Protein AF-A0A2I0TJP8-F1 (afdb_monomer_lite)

Structure (mmCIF, N/CA/C/O backbone):
data_AF-A0A2I0TJP8-F1
#
_entry.id   AF-A0A2I0TJP8-F1
#
loop_
_atom_site.group_PDB
_atom_site.id
_atom_site.type_symbol
_atom_site.label_atom_id
_atom_site.label_alt_id
_atom_site.label_comp_id
_atom_site.label_asym_id
_atom_site.label_entity_id
_atom_site.label_seq_id
_atom_site.pdbx_PDB_ins_code
_atom_site.Cartn_x
_atom_site.Cartn_y
_atom_site.Cartn_z
_atom_site.occupancy
_atom_site.B_iso_or_equiv
_atom_site.auth_seq_id
_atom_site.auth_comp_id
_atom_site.auth_asym_id
_atom_site.auth_atom_id
_atom_site.pdbx_PDB_model_num
ATOM 1 N N . MET A 1 1 ? -28.469 9.376 -24.918 1.00 40.75 1 MET A N 1
ATOM 2 C CA . MET A 1 1 ? -27.313 9.496 -25.825 1.00 40.75 1 MET A CA 1
ATOM 3 C C . MET A 1 1 ? -26.856 8.077 -26.070 1.00 40.75 1 MET A C 1
ATOM 5 O O . MET A 1 1 ? -26.476 7.427 -25.109 1.00 40.75 1 MET A O 1
ATOM 9 N N . GLU A 1 2 ? -27.056 7.553 -27.275 1.00 49.50 2 GLU A N 1
ATOM 10 C CA . GLU A 1 2 ? -26.580 6.213 -27.625 1.00 49.50 2 GLU A CA 1
ATOM 11 C C . GLU A 1 2 ? -25.056 6.277 -27.763 1.00 49.50 2 GLU A C 1
ATOM 13 O O . GLU A 1 2 ? -24.533 7.035 -28.580 1.00 49.50 2 GLU A O 1
ATOM 18 N N . GLU A 1 3 ? -24.342 5.549 -26.905 1.00 42.38 3 GLU A N 1
ATOM 19 C CA . GLU A 1 3 ? -22.885 5.457 -26.955 1.00 42.38 3 GLU A CA 1
ATOM 20 C C . GLU A 1 3 ? -22.489 4.549 -28.122 1.00 42.38 3 GLU A C 1
ATOM 22 O O . GLU A 1 3 ? -22.559 3.322 -28.045 1.00 42.38 3 GLU A O 1
ATOM 27 N N . ILE A 1 4 ? -22.103 5.158 -29.242 1.00 55.12 4 ILE A N 1
ATOM 28 C CA . ILE A 1 4 ? -21.540 4.427 -30.377 1.00 55.12 4 ILE A CA 1
ATOM 29 C C . ILE A 1 4 ? -20.148 3.944 -29.960 1.00 55.12 4 ILE A C 1
ATOM 31 O O . ILE A 1 4 ? -19.248 4.747 -29.716 1.00 55.12 4 ILE A O 1
ATOM 35 N N . SER A 1 5 ? -19.981 2.623 -29.862 1.00 50.19 5 SER A N 1
ATOM 36 C CA . SER A 1 5 ? -18.699 1.992 -29.539 1.00 50.19 5 SER A CA 1
ATOM 37 C C . SER A 1 5 ? -17.614 2.459 -30.511 1.00 50.19 5 SER A C 1
ATOM 39 O O . SER A 1 5 ? -17.790 2.398 -31.730 1.00 50.19 5 SER A O 1
ATOM 41 N N . ILE A 1 6 ? -16.471 2.881 -29.962 1.00 57.88 6 ILE A N 1
ATOM 42 C CA . ILE A 1 6 ? -15.295 3.360 -30.707 1.00 57.88 6 ILE A CA 1
ATOM 43 C C . ILE A 1 6 ? -14.873 2.353 -31.787 1.00 57.88 6 ILE A C 1
ATOM 45 O O . ILE A 1 6 ? -14.436 2.757 -32.857 1.00 57.88 6 ILE A O 1
ATOM 49 N N . MET A 1 7 ? -15.079 1.055 -31.545 1.00 56.66 7 MET A N 1
ATOM 50 C CA . MET A 1 7 ? -14.771 -0.017 -32.494 1.00 56.66 7 MET A CA 1
ATOM 51 C C . MET A 1 7 ? -15.703 -0.014 -33.716 1.00 56.66 7 MET A C 1
ATOM 53 O O . MET A 1 7 ? -15.242 -0.195 -34.834 1.00 56.66 7 MET A O 1
ATOM 57 N N . VAL A 1 8 ? -16.992 0.289 -33.527 1.00 61.59 8 VAL A N 1
ATOM 58 C CA . VAL A 1 8 ? -17.984 0.373 -34.617 1.00 61.59 8 VAL A CA 1
ATOM 59 C C . VAL A 1 8 ? -17.768 1.636 -35.456 1.00 61.59 8 VAL A C 1
ATOM 61 O O . VAL A 1 8 ? -17.920 1.606 -36.676 1.00 61.59 8 VAL A O 1
ATOM 64 N N . ALA A 1 9 ? -17.357 2.737 -34.819 1.00 59.91 9 ALA A N 1
ATOM 65 C CA . ALA A 1 9 ? -16.948 3.951 -35.523 1.00 59.91 9 ALA A CA 1
ATOM 66 C C . ALA A 1 9 ? -15.644 3.742 -36.316 1.00 59.91 9 ALA A C 1
ATOM 68 O O . ALA A 1 9 ? -15.538 4.224 -37.443 1.00 59.91 9 ALA A O 1
ATOM 69 N N . TYR A 1 10 ? -14.683 2.989 -35.765 1.00 57.94 10 TYR A N 1
ATOM 70 C CA . TYR A 1 10 ? -13.451 2.616 -36.465 1.00 57.94 10 TYR A CA 1
ATOM 71 C C . TYR A 1 10 ? -13.729 1.707 -37.666 1.00 57.94 10 TYR A C 1
ATOM 73 O O . TYR A 1 10 ? -13.252 1.998 -38.759 1.00 57.94 10 TYR A O 1
ATOM 81 N N . ASP A 1 11 ? -14.548 0.666 -37.503 1.00 58.91 11 ASP A N 1
ATOM 82 C CA . ASP A 1 11 ? -14.869 -0.273 -38.583 1.00 58.91 11 ASP A CA 1
ATOM 83 C C . ASP A 1 11 ? -15.620 0.408 -39.734 1.00 58.91 11 ASP A C 1
ATOM 85 O O . ASP A 1 11 ? -15.299 0.173 -40.899 1.00 58.91 11 ASP A O 1
ATOM 89 N N . ALA A 1 12 ? -16.558 1.315 -39.437 1.00 61.19 12 ALA A N 1
ATOM 90 C CA . ALA A 1 12 ? -17.251 2.100 -40.460 1.00 61.19 12 ALA A CA 1
ATOM 91 C C . ALA A 1 12 ? -16.303 3.059 -41.206 1.00 61.19 12 ALA A C 1
ATOM 93 O O . ALA A 1 12 ? -16.412 3.223 -42.422 1.00 61.19 12 ALA A O 1
ATOM 94 N N . HIS A 1 13 ? -15.348 3.668 -40.497 1.00 59.97 13 HIS A N 1
ATOM 95 C CA . HIS A 1 13 ? -14.371 4.581 -41.092 1.00 59.97 13 HIS A CA 1
ATOM 96 C C . HIS A 1 13 ? -13.328 3.841 -41.946 1.00 59.97 13 HIS A C 1
ATOM 98 O O . HIS A 1 13 ? -12.924 4.343 -42.995 1.00 59.97 13 HIS A O 1
ATOM 104 N N . VAL A 1 14 ? -12.926 2.636 -41.532 1.00 59.91 14 VAL A N 1
ATOM 105 C CA . VAL A 1 14 ? -12.031 1.755 -42.296 1.00 59.91 14 VAL A CA 1
ATOM 106 C C . VAL A 1 14 ? -12.736 1.229 -43.547 1.00 59.91 14 VAL A C 1
ATOM 108 O O . VAL A 1 14 ? -12.144 1.241 -44.624 1.00 59.91 14 VAL A O 1
ATOM 111 N N . PHE A 1 15 ? -14.015 0.844 -43.453 1.00 57.88 15 PHE A N 1
ATOM 112 C CA . PHE A 1 15 ? -14.785 0.407 -44.620 1.00 57.88 15 PHE A CA 1
ATOM 113 C C . PHE A 1 15 ? -14.959 1.532 -45.650 1.00 57.88 15 PHE A C 1
ATOM 115 O O . PHE A 1 15 ? -14.711 1.303 -46.830 1.00 57.88 15 PHE A O 1
ATOM 122 N N . SER A 1 16 ? -15.307 2.755 -45.231 1.00 59.47 16 SER A N 1
ATOM 123 C CA . SER A 1 16 ? -15.437 3.891 -46.160 1.00 59.47 16 SER A CA 1
ATOM 124 C C . SER A 1 16 ? -14.110 4.275 -46.825 1.00 59.47 16 SER A C 1
ATOM 126 O O . SER A 1 16 ? -14.090 4.521 -48.027 1.00 59.47 16 SER A O 1
ATOM 128 N N . GLN A 1 17 ? -12.989 4.250 -46.092 1.00 57.03 17 GLN A N 1
ATOM 129 C CA . GLN A 1 17 ? -11.669 4.545 -46.671 1.00 57.03 17 GLN A CA 1
ATOM 130 C C . GLN A 1 17 ? -11.251 3.537 -47.750 1.00 57.03 17 GLN A C 1
ATOM 132 O O . GLN A 1 17 ? -10.639 3.928 -48.740 1.00 57.03 17 GLN A O 1
ATOM 137 N N . LEU A 1 18 ? -11.603 2.257 -47.599 1.00 55.72 18 LEU A N 1
ATOM 138 C CA . LEU A 1 18 ? -11.276 1.231 -48.594 1.00 55.72 18 LEU A CA 1
ATOM 139 C C . LEU A 1 18 ? -12.080 1.394 -49.897 1.00 55.72 18 LEU A C 1
ATOM 141 O O . LEU A 1 18 ? -11.531 1.182 -50.976 1.00 55.72 18 LEU A O 1
ATOM 145 N N . TYR A 1 19 ? -13.348 1.818 -49.821 1.00 58.88 19 TYR A N 1
ATOM 146 C CA . TYR A 1 19 ? -14.159 2.102 -51.015 1.00 58.88 19 TYR A CA 1
ATOM 147 C C . TYR A 1 19 ? -13.707 3.374 -51.748 1.00 58.88 19 TYR A C 1
ATOM 149 O O . TYR A 1 19 ? -13.745 3.412 -52.981 1.00 58.88 19 TYR A O 1
ATOM 157 N N . ASP A 1 20 ? -13.246 4.390 -51.014 1.00 60.09 20 ASP A N 1
ATOM 158 C CA . ASP A 1 20 ? -12.751 5.637 -51.602 1.00 60.09 20 ASP A CA 1
ATOM 159 C C . ASP A 1 20 ? -11.384 5.459 -52.282 1.00 60.09 20 ASP A C 1
ATOM 161 O O . ASP A 1 20 ? -11.174 6.002 -53.368 1.00 60.09 20 ASP A O 1
ATOM 165 N N . GLU A 1 21 ? -10.479 4.654 -51.712 1.00 59.59 21 GLU A N 1
ATOM 166 C CA . GLU A 1 21 ? -9.173 4.346 -52.316 1.00 59.59 21 GLU A CA 1
ATOM 167 C C . GLU A 1 21 ? -9.318 3.609 -53.659 1.00 59.59 21 GLU A C 1
ATOM 169 O O . GLU A 1 21 ? -8.697 4.003 -54.649 1.00 59.59 21 GLU A O 1
ATOM 174 N N . ASP A 1 22 ? -10.194 2.601 -53.749 1.00 61.44 22 ASP A N 1
ATOM 175 C CA . ASP A 1 22 ? -10.427 1.852 -54.994 1.00 61.44 22 ASP A CA 1
ATOM 176 C C . ASP A 1 22 ? -11.170 2.682 -56.060 1.00 61.44 22 ASP A C 1
ATOM 178 O O . ASP A 1 22 ? -10.921 2.546 -57.269 1.00 61.44 22 ASP A O 1
ATOM 182 N N . PHE A 1 23 ? -12.066 3.581 -55.638 1.00 68.12 23 PHE A N 1
ATOM 183 C CA . PHE A 1 23 ? -12.764 4.505 -56.534 1.00 68.12 23 PHE A CA 1
ATOM 184 C C . PHE A 1 23 ? -11.822 5.588 -57.079 1.00 68.12 23 PHE A C 1
ATOM 186 O O . PHE A 1 23 ? -11.798 5.841 -58.289 1.00 68.12 23 PHE A O 1
ATOM 193 N N . LEU A 1 24 ? -10.988 6.180 -56.218 1.00 66.12 24 LEU A N 1
ATOM 194 C CA . LEU A 1 24 ? -9.957 7.141 -56.609 1.00 66.12 24 LEU A CA 1
ATOM 195 C C . LEU A 1 24 ? -8.891 6.485 -57.490 1.00 66.12 24 LEU A C 1
ATOM 197 O O . LEU A 1 24 ? -8.501 7.069 -58.503 1.00 66.12 24 LEU A O 1
ATOM 201 N N . ALA A 1 25 ? -8.472 5.255 -57.185 1.00 68.25 25 ALA A N 1
ATOM 202 C CA . ALA A 1 25 ? -7.540 4.496 -58.014 1.00 68.25 25 ALA A CA 1
ATOM 203 C C . ALA A 1 25 ? -8.093 4.266 -59.431 1.00 68.25 25 ALA A C 1
ATOM 205 O O . ALA A 1 25 ? -7.376 4.479 -60.417 1.00 68.25 25 ALA A O 1
ATOM 206 N N . ASN A 1 26 ? -9.378 3.919 -59.558 1.00 66.56 26 ASN A N 1
ATOM 207 C CA . ASN A 1 26 ? -10.043 3.781 -60.856 1.00 66.56 26 ASN A CA 1
ATOM 208 C C . ASN A 1 26 ? -10.187 5.119 -61.595 1.00 66.56 26 ASN A C 1
ATOM 210 O O . ASN A 1 26 ? -9.887 5.201 -62.787 1.00 66.56 26 ASN A O 1
ATOM 214 N N . LEU A 1 27 ? -10.579 6.194 -60.910 1.00 67.25 27 LEU A N 1
ATOM 215 C CA . LEU A 1 27 ? -10.728 7.517 -61.524 1.00 67.25 27 LEU A CA 1
ATOM 216 C C . LEU A 1 27 ? -9.376 8.082 -62.004 1.00 67.25 27 LEU A C 1
ATOM 218 O O . LEU A 1 27 ? -9.285 8.683 -63.079 1.00 67.25 27 LEU A O 1
ATOM 222 N N . VAL A 1 28 ? -8.297 7.832 -61.257 1.00 65.94 28 VAL A N 1
ATOM 223 C CA . VAL A 1 28 ? -6.914 8.178 -61.631 1.00 65.94 28 VAL A CA 1
ATOM 224 C C . VAL A 1 28 ? -6.414 7.325 -62.805 1.00 65.94 28 VAL A C 1
ATOM 226 O O . VAL A 1 28 ? -5.663 7.826 -63.647 1.00 65.94 28 VAL A O 1
ATOM 229 N N . ALA A 1 29 ? -6.839 6.062 -62.904 1.00 66.06 29 ALA A N 1
ATOM 230 C CA . ALA A 1 29 ? -6.509 5.187 -64.030 1.00 66.06 29 ALA A CA 1
ATOM 231 C C . ALA A 1 29 ? -7.192 5.615 -65.342 1.00 66.06 29 ALA A C 1
ATOM 233 O O . ALA A 1 29 ? -6.609 5.445 -66.416 1.00 66.06 29 ALA A O 1
ATOM 234 N N . VAL A 1 30 ? -8.394 6.195 -65.260 1.00 66.31 30 VAL A N 1
ATOM 235 C CA . VAL A 1 30 ? -9.183 6.641 -66.424 1.00 66.31 30 VAL A CA 1
ATOM 236 C C . VAL A 1 30 ? -8.815 8.064 -66.872 1.00 66.31 30 VAL A C 1
ATOM 238 O O . VAL A 1 30 ? -8.901 8.371 -68.059 1.00 66.31 30 VAL A O 1
ATOM 241 N N . SER A 1 31 ? -8.362 8.931 -65.960 1.00 64.44 31 SER A N 1
ATOM 242 C CA . SER A 1 31 ? -8.114 10.359 -66.242 1.00 64.44 31 SER A CA 1
ATOM 243 C C . SER A 1 31 ? -6.695 10.711 -66.711 1.00 64.44 31 SER A C 1
ATOM 245 O O . SER A 1 31 ? -6.478 11.814 -67.217 1.00 64.44 31 SER A O 1
ATOM 247 N N . LYS A 1 32 ? -5.710 9.812 -66.588 1.00 52.34 32 LYS A N 1
ATOM 248 C CA . LYS A 1 32 ? -4.335 10.098 -67.032 1.00 52.34 32 LYS A CA 1
ATOM 249 C C . LYS A 1 32 ? -4.165 9.828 -68.535 1.00 52.34 32 LYS A C 1
ATOM 251 O O . LYS A 1 32 ? -4.319 8.678 -68.954 1.00 52.34 32 LYS A O 1
ATOM 256 N N . PRO A 1 33 ? -3.740 10.809 -69.360 1.00 55.91 33 PRO A N 1
ATOM 257 C CA . PRO A 1 33 ? -3.182 10.485 -70.665 1.00 55.91 33 PRO A CA 1
ATOM 258 C C . PRO A 1 33 ? -1.982 9.560 -70.433 1.00 55.91 33 PRO A C 1
ATOM 260 O O . PRO A 1 33 ? -1.044 9.919 -69.720 1.00 55.91 33 PRO A O 1
ATOM 263 N N . LYS A 1 34 ? -2.019 8.349 -71.004 1.00 58.12 34 LYS A N 1
ATOM 264 C CA . LYS A 1 34 ? -0.880 7.422 -71.015 1.00 58.12 34 LYS A CA 1
ATOM 265 C C . LYS A 1 34 ? 0.233 8.033 -71.869 1.00 58.12 34 LYS A C 1
ATOM 267 O O . LYS A 1 34 ? 0.457 7.610 -73.001 1.00 58.12 34 LYS A O 1
ATOM 272 N N . SER A 1 35 ? 0.972 9.003 -71.329 1.00 53.22 35 SER A N 1
ATOM 273 C CA . SER A 1 35 ? 2.364 9.155 -71.720 1.00 53.22 35 SER A CA 1
ATOM 274 C C . SER A 1 35 ? 3.036 7.870 -71.256 1.00 53.22 35 SER A C 1
ATOM 276 O O . SER A 1 35 ? 3.288 7.636 -70.075 1.00 53.22 35 SER A O 1
ATOM 278 N N . VAL A 1 36 ? 3.201 6.936 -72.190 1.00 61.12 36 VAL A N 1
ATOM 279 C CA . VAL A 1 36 ? 3.927 5.704 -71.923 1.00 61.12 36 VAL A CA 1
ATOM 280 C C . VAL A 1 36 ? 5.377 6.130 -71.757 1.00 61.12 36 VAL A C 1
ATOM 282 O O . VAL A 1 36 ? 6.141 6.138 -72.719 1.00 61.12 36 VAL A O 1
ATOM 285 N N . VAL A 1 37 ? 5.760 6.534 -70.541 1.00 59.84 37 VAL A N 1
ATOM 286 C CA . VAL A 1 37 ? 7.164 6.532 -70.136 1.00 59.84 37 VAL A CA 1
ATOM 287 C C . VAL A 1 37 ? 7.651 5.142 -70.523 1.00 59.84 37 VAL A C 1
ATOM 289 O O . VAL A 1 37 ? 7.070 4.166 -70.039 1.00 59.84 37 VAL A O 1
ATOM 292 N N . PRO A 1 38 ? 8.615 5.008 -71.452 1.00 64.94 38 PRO A N 1
ATOM 293 C CA . PRO A 1 38 ? 8.988 3.705 -71.971 1.00 64.94 38 PRO A CA 1
ATOM 294 C C . PRO A 1 38 ? 9.371 2.799 -70.799 1.00 64.94 38 PRO A C 1
ATOM 296 O O . PRO A 1 38 ? 10.428 2.965 -70.193 1.00 64.94 38 PRO A O 1
ATOM 299 N N . THR A 1 39 ? 8.501 1.850 -70.451 1.00 67.25 39 THR A N 1
ATOM 300 C CA . THR A 1 39 ? 8.596 1.046 -69.217 1.00 67.25 39 THR A CA 1
ATOM 301 C C . THR A 1 39 ? 9.886 0.236 -69.167 1.00 67.25 39 THR A C 1
ATOM 303 O O . THR A 1 39 ? 10.428 -0.036 -68.100 1.00 67.25 39 THR A O 1
ATOM 306 N N . LYS A 1 40 ? 10.434 -0.083 -70.344 1.00 75.50 40 LYS A N 1
ATOM 307 C CA . LYS A 1 40 ? 11.752 -0.698 -70.511 1.00 75.50 40 LYS A CA 1
ATOM 308 C C . LYS A 1 40 ? 12.901 0.217 -70.062 1.00 75.50 40 LYS A C 1
ATOM 310 O O . LYS A 1 40 ? 13.844 -0.281 -69.459 1.00 75.50 40 LYS A O 1
ATOM 315 N N . LYS A 1 41 ? 12.830 1.531 -70.324 1.00 79.31 41 LYS A N 1
ATOM 316 C CA . LYS A 1 41 ? 13.830 2.512 -69.859 1.00 79.31 41 LYS A CA 1
ATOM 317 C C . LYS A 1 41 ? 13.694 2.764 -68.359 1.00 79.31 41 LYS A C 1
ATOM 319 O O . LYS A 1 41 ? 14.700 2.795 -67.671 1.00 79.31 41 LYS A O 1
ATOM 324 N N . LEU A 1 42 ? 12.467 2.856 -67.847 1.00 79.44 42 LEU A N 1
ATOM 325 C CA . LEU A 1 42 ? 12.223 3.050 -66.415 1.00 79.44 42 LEU A CA 1
ATOM 326 C C . LEU A 1 42 ? 12.767 1.882 -65.579 1.00 79.44 42 LEU A C 1
ATOM 328 O O . LEU A 1 42 ? 13.536 2.104 -64.655 1.00 79.44 42 LEU A O 1
ATOM 332 N N . LYS A 1 43 ? 12.474 0.636 -65.978 1.00 86.38 43 LYS A N 1
ATOM 333 C CA . LYS A 1 43 ? 13.026 -0.568 -65.330 1.00 86.38 43 LYS A CA 1
ATOM 334 C C . LYS A 1 43 ? 14.549 -0.669 -65.431 1.00 86.38 43 LYS A C 1
ATOM 336 O O . LYS A 1 43 ? 15.176 -1.307 -64.592 1.00 86.38 43 LYS A O 1
ATOM 341 N N . LYS A 1 44 ? 15.141 -0.094 -66.484 1.00 91.19 44 LYS A N 1
ATOM 342 C CA . LYS A 1 44 ? 16.596 0.002 -66.630 1.00 91.19 44 LYS A CA 1
ATOM 343 C C . LYS A 1 44 ? 17.166 0.997 -65.617 1.00 91.19 44 LYS A C 1
ATOM 345 O O . LYS A 1 44 ? 18.069 0.619 -64.888 1.00 91.19 44 LYS A O 1
ATOM 350 N N . TYR A 1 45 ? 16.595 2.197 -65.510 1.00 89.25 45 TYR A N 1
ATOM 351 C CA . TYR A 1 45 ? 17.024 3.197 -64.528 1.00 89.25 45 TYR A CA 1
ATOM 352 C C . TYR A 1 45 ? 16.809 2.751 -63.082 1.00 89.25 45 TYR A C 1
ATOM 354 O O . TYR A 1 45 ? 17.650 3.012 -62.235 1.00 89.25 45 TYR A O 1
ATOM 362 N N . GLU A 1 46 ? 15.718 2.046 -62.798 1.00 88.06 46 GLU A N 1
ATOM 363 C CA . GLU A 1 46 ? 15.452 1.467 -61.480 1.00 88.06 46 GLU A CA 1
ATOM 364 C C . GLU A 1 46 ? 16.522 0.441 -61.088 1.00 88.06 46 GLU A C 1
ATOM 366 O O . GLU A 1 46 ? 17.076 0.515 -59.993 1.00 88.06 46 GLU A O 1
ATOM 371 N N . ARG A 1 47 ? 16.885 -0.460 -62.012 1.00 92.19 47 ARG A N 1
ATOM 372 C CA . ARG A 1 47 ? 17.997 -1.398 -61.810 1.00 92.19 47 ARG A CA 1
ATOM 373 C C . ARG A 1 47 ? 19.337 -0.689 -61.671 1.00 92.19 47 ARG A C 1
ATOM 375 O O . ARG A 1 47 ? 20.092 -1.023 -60.774 1.00 92.19 47 ARG A O 1
ATOM 382 N N . GLU A 1 48 ? 19.628 0.298 -62.514 1.00 92.31 48 GLU A N 1
ATOM 383 C CA . GLU A 1 48 ? 20.864 1.086 -62.419 1.00 92.31 48 GLU A CA 1
ATOM 384 C C . GLU A 1 48 ? 20.952 1.841 -61.086 1.00 92.31 48 GLU A C 1
ATOM 386 O O . GLU A 1 48 ? 22.016 1.881 -60.477 1.00 92.31 48 GLU A O 1
ATOM 391 N N . TYR A 1 49 ? 19.837 2.381 -60.592 1.00 89.94 49 TYR A N 1
ATOM 392 C CA . TYR A 1 49 ? 19.756 3.031 -59.287 1.00 89.94 49 TYR A CA 1
ATOM 393 C C . TYR A 1 49 ? 19.976 2.040 -58.138 1.00 89.94 49 TYR A C 1
ATOM 395 O O . TYR A 1 49 ? 20.733 2.335 -57.214 1.00 89.94 49 TYR A O 1
ATOM 403 N N . GLN A 1 50 ? 19.366 0.854 -58.210 1.00 88.62 50 GLN A N 1
ATOM 404 C CA . GLN A 1 50 ? 19.571 -0.223 -57.236 1.00 88.62 50 GLN A CA 1
ATOM 405 C C . GLN A 1 50 ? 21.029 -0.693 -57.222 1.00 88.62 50 GLN A C 1
ATOM 407 O O . GLN A 1 50 ? 21.653 -0.692 -56.166 1.00 88.62 50 GLN A O 1
ATOM 412 N N . THR A 1 51 ? 21.617 -0.981 -58.386 1.00 89.38 51 THR A N 1
ATOM 413 C CA . THR A 1 51 ? 23.023 -1.395 -58.503 1.00 89.38 51 THR A CA 1
ATOM 414 C C . THR A 1 51 ? 23.984 -0.299 -58.042 1.00 89.38 51 THR A C 1
ATOM 416 O O . THR A 1 51 ? 24.966 -0.590 -57.367 1.00 89.38 51 THR A O 1
ATOM 419 N N . MET A 1 52 ? 23.705 0.971 -58.353 1.00 88.75 52 MET A N 1
ATOM 420 C CA . MET A 1 52 ? 24.498 2.097 -57.855 1.00 88.75 52 MET A CA 1
ATOM 421 C C . MET A 1 52 ? 24.433 2.184 -56.325 1.00 88.75 52 MET A C 1
ATOM 423 O O . MET A 1 52 ? 25.466 2.350 -55.682 1.00 88.75 52 MET A O 1
ATOM 427 N N . ARG A 1 53 ? 23.241 2.038 -55.732 1.00 85.44 53 ARG A N 1
ATOM 428 C CA . ARG A 1 53 ? 23.044 2.023 -54.273 1.00 85.44 53 ARG A CA 1
ATOM 429 C C . ARG A 1 53 ? 23.767 0.856 -53.607 1.00 85.44 53 ARG A C 1
ATOM 431 O O . ARG A 1 53 ? 24.439 1.073 -52.607 1.00 85.44 53 ARG A O 1
ATOM 438 N N . GLU A 1 54 ? 23.667 -0.346 -54.163 1.00 83.12 54 GLU A N 1
ATOM 439 C CA . GLU A 1 54 ? 24.360 -1.542 -53.667 1.00 83.12 54 GLU A CA 1
ATOM 440 C C . GLU A 1 54 ? 25.881 -1.409 -53.786 1.00 83.12 54 GLU A C 1
ATOM 442 O O . GLU A 1 54 ? 26.599 -1.707 -52.836 1.00 83.12 54 GLU A O 1
ATOM 447 N N . SER A 1 55 ? 26.377 -0.888 -54.912 1.00 82.12 55 SER A N 1
ATOM 448 C CA . SER A 1 55 ? 27.804 -0.631 -55.117 1.00 82.12 55 SER A CA 1
ATOM 449 C C . SER A 1 55 ? 28.337 0.449 -54.177 1.00 82.12 55 SER A C 1
ATOM 451 O O . SER A 1 55 ? 29.457 0.314 -53.694 1.00 82.12 55 SER A O 1
ATOM 453 N N . GLN A 1 56 ? 27.562 1.504 -53.902 1.00 77.44 56 GLN A N 1
ATOM 454 C CA . GLN A 1 56 ? 27.917 2.515 -52.900 1.00 77.44 56 GLN A CA 1
ATOM 455 C C . GLN A 1 56 ? 27.972 1.906 -51.496 1.00 77.44 56 GLN A C 1
ATOM 457 O O . GLN A 1 56 ? 28.879 2.221 -50.734 1.00 77.44 56 GLN A O 1
ATOM 462 N N . LEU A 1 57 ? 27.046 0.997 -51.170 1.00 74.62 57 LEU A N 1
ATOM 463 C CA . LEU A 1 57 ? 27.036 0.289 -49.888 1.00 74.62 57 LEU A CA 1
ATOM 464 C C . LEU A 1 57 ? 28.238 -0.658 -49.736 1.00 74.62 57 LEU A C 1
ATOM 466 O O . LEU A 1 57 ? 28.778 -0.790 -48.645 1.00 74.62 57 LEU A O 1
ATOM 470 N N . GLN A 1 58 ? 28.651 -1.319 -50.823 1.00 76.31 58 GLN A N 1
ATOM 471 C CA . GLN A 1 58 ? 29.829 -2.196 -50.853 1.00 76.31 58 GLN A CA 1
ATOM 472 C C . GLN A 1 58 ? 31.155 -1.422 -50.857 1.00 76.31 58 GLN A C 1
ATOM 474 O O . GLN A 1 58 ? 32.164 -1.965 -50.416 1.00 76.31 58 GLN A O 1
ATOM 479 N N . GLN A 1 59 ? 31.165 -0.182 -51.361 1.00 76.38 59 GLN A N 1
ATOM 480 C CA . GLN A 1 59 ? 32.331 0.707 -51.310 1.00 76.38 59 GLN A CA 1
ATOM 481 C C . GLN A 1 59 ? 32.517 1.395 -49.956 1.00 76.38 59 GLN A C 1
ATOM 483 O O . GLN A 1 59 ? 33.613 1.886 -49.693 1.00 76.38 59 GLN A O 1
ATOM 488 N N . GLU A 1 60 ? 31.477 1.474 -49.119 1.00 78.94 60 GLU A N 1
ATOM 489 C CA . GLU A 1 60 ? 31.606 2.059 -47.784 1.00 78.94 60 GLU A CA 1
ATOM 490 C C . GLU A 1 60 ? 32.631 1.255 -46.969 1.00 78.94 60 GLU A C 1
ATOM 492 O O . GLU A 1 60 ? 32.530 0.030 -46.869 1.00 78.94 60 GLU A O 1
ATOM 497 N N . ASP A 1 61 ? 33.629 1.942 -46.396 1.00 85.94 61 ASP A N 1
ATOM 498 C CA . ASP A 1 61 ? 34.668 1.297 -45.595 1.00 85.94 61 ASP A CA 1
ATOM 499 C C . ASP A 1 61 ? 33.999 0.560 -44.418 1.00 85.94 61 ASP A C 1
ATOM 501 O O . ASP A 1 61 ? 33.302 1.194 -43.608 1.00 85.94 61 ASP A O 1
ATOM 505 N N . PRO A 1 62 ? 34.199 -0.766 -44.285 1.00 89.19 62 PRO A N 1
ATOM 506 C CA . PRO A 1 62 ? 33.668 -1.537 -43.170 1.00 89.19 62 PRO A CA 1
ATOM 507 C C . PRO A 1 62 ? 33.952 -0.891 -41.808 1.00 89.19 62 PRO A C 1
ATOM 509 O O . PRO A 1 62 ? 33.082 -0.897 -40.935 1.00 89.19 62 PRO A O 1
ATOM 512 N N . MET A 1 63 ? 35.127 -0.278 -41.631 1.00 89.06 63 MET A N 1
ATOM 513 C CA . MET A 1 63 ? 35.489 0.416 -40.397 1.00 89.06 63 MET A CA 1
ATOM 514 C C . MET A 1 63 ? 34.608 1.631 -40.122 1.00 89.06 63 MET A C 1
ATOM 516 O O . MET A 1 63 ? 34.233 1.853 -38.971 1.00 89.06 63 MET A O 1
ATOM 520 N N . ASP A 1 64 ? 34.249 2.413 -41.135 1.00 90.31 64 ASP A N 1
ATOM 521 C CA . ASP A 1 64 ? 33.427 3.610 -40.943 1.00 90.31 64 ASP A CA 1
ATOM 522 C C . ASP A 1 64 ? 31.965 3.260 -40.660 1.00 90.31 64 ASP A C 1
ATOM 524 O O . ASP A 1 64 ? 31.334 3.888 -39.801 1.00 90.31 64 ASP A O 1
ATOM 528 N N . ARG A 1 65 ? 31.457 2.183 -41.273 1.00 90.06 65 ARG A N 1
ATOM 529 C CA . ARG A 1 65 ? 30.158 1.606 -40.907 1.00 90.06 65 ARG A CA 1
ATOM 530 C C . ARG A 1 65 ? 30.140 1.178 -39.438 1.00 90.06 65 ARG A C 1
ATOM 532 O O . ARG A 1 65 ? 29.231 1.571 -38.705 1.00 90.06 65 ARG A O 1
ATOM 539 N N . TYR A 1 66 ? 31.142 0.416 -38.992 1.00 93.38 66 TYR A N 1
ATOM 540 C CA . TYR A 1 66 ? 31.212 -0.041 -37.600 1.00 93.38 66 TYR A CA 1
ATOM 541 C C . TYR A 1 66 ? 31.385 1.111 -36.608 1.00 93.38 66 TYR A C 1
ATOM 543 O O . TYR A 1 66 ? 30.755 1.092 -35.555 1.00 93.38 66 TYR A O 1
ATOM 551 N N . LYS A 1 67 ? 32.170 2.146 -36.931 1.00 94.56 67 LYS A N 1
ATOM 552 C CA . LYS A 1 67 ? 32.295 3.341 -36.077 1.00 94.56 67 LYS A CA 1
ATOM 553 C C . LYS A 1 67 ? 30.961 4.065 -35.907 1.00 94.56 67 LYS A C 1
ATOM 555 O O . LYS A 1 67 ? 30.633 4.471 -34.794 1.00 94.56 67 LYS A O 1
ATOM 560 N N . ARG A 1 68 ? 30.193 4.233 -36.990 1.00 94.75 68 ARG A N 1
ATOM 561 C CA . ARG A 1 68 ? 28.875 4.886 -36.936 1.00 94.75 68 ARG A CA 1
ATOM 562 C C . ARG A 1 68 ? 27.897 4.082 -36.088 1.00 94.75 68 ARG A C 1
ATOM 564 O O . ARG A 1 68 ? 27.190 4.663 -35.271 1.00 94.75 68 ARG A O 1
ATOM 571 N N . GLU A 1 69 ? 27.879 2.766 -36.271 1.00 95.56 69 GLU A N 1
ATOM 572 C CA . GLU A 1 69 ? 27.009 1.886 -35.495 1.00 95.56 69 GLU A CA 1
ATOM 573 C C . GLU A 1 69 ? 27.401 1.862 -34.015 1.00 95.56 69 GLU A C 1
ATOM 575 O O . GLU A 1 69 ? 26.544 2.008 -33.154 1.00 95.56 69 GLU A O 1
ATOM 580 N N . ASN A 1 70 ? 28.696 1.786 -33.706 1.00 97.06 70 ASN A N 1
ATOM 581 C CA . ASN A 1 70 ? 29.182 1.827 -32.330 1.00 97.06 70 ASN A CA 1
ATOM 582 C C . ASN A 1 70 ? 28.819 3.155 -31.649 1.00 97.06 70 ASN A C 1
ATOM 584 O O . ASN A 1 70 ? 28.320 3.148 -30.531 1.00 97.06 70 ASN A O 1
ATOM 588 N N . ARG A 1 71 ? 28.949 4.291 -32.353 1.00 98.00 71 ARG A N 1
ATOM 589 C CA . ARG A 1 71 ? 28.480 5.584 -31.834 1.00 98.00 71 ARG A CA 1
ATOM 590 C C . ARG A 1 71 ? 26.977 5.562 -31.528 1.00 98.00 71 ARG A C 1
ATOM 592 O O . ARG A 1 71 ? 26.582 5.990 -30.452 1.00 98.00 71 ARG A O 1
ATOM 599 N N . ARG A 1 72 ? 26.147 5.042 -32.439 1.00 97.94 72 ARG A N 1
ATOM 600 C CA . ARG A 1 72 ? 24.693 4.934 -32.217 1.00 97.94 72 ARG A CA 1
ATOM 601 C C . ARG A 1 72 ? 24.358 4.059 -31.013 1.00 97.94 72 ARG A C 1
ATOM 603 O O . ARG A 1 72 ? 23.491 4.419 -30.224 1.00 97.94 72 ARG A O 1
ATOM 610 N N . LEU A 1 73 ? 25.042 2.926 -30.869 1.00 98.44 73 LEU A N 1
ATOM 611 C CA . LEU A 1 73 ? 24.858 2.022 -29.736 1.00 98.44 73 LEU A CA 1
ATOM 612 C C . LEU A 1 73 ? 25.313 2.663 -28.422 1.00 98.44 73 LEU A C 1
ATOM 614 O O . LEU A 1 73 ? 24.621 2.523 -27.422 1.00 98.44 73 LEU A O 1
ATOM 618 N N . GLN A 1 74 ? 26.420 3.406 -28.426 1.00 98.44 74 GLN A N 1
ATOM 619 C CA . GLN A 1 74 ? 26.884 4.165 -27.261 1.00 98.44 74 GLN A CA 1
ATOM 620 C C . GLN A 1 74 ? 25.872 5.236 -26.846 1.00 98.44 74 GLN A C 1
ATOM 622 O O . GLN A 1 74 ? 25.518 5.318 -25.675 1.00 98.44 74 GLN A O 1
ATOM 627 N N . GLU A 1 75 ? 25.353 6.012 -27.800 1.00 98.38 75 GLU A N 1
ATOM 628 C CA . GLU A 1 75 ? 24.316 7.017 -27.541 1.00 98.38 75 GLU A CA 1
ATOM 629 C C . GLU A 1 75 ? 23.030 6.376 -26.991 1.00 98.38 75 GLU A C 1
ATOM 631 O O . GLU A 1 75 ? 22.432 6.894 -26.048 1.00 98.38 75 GLU A O 1
ATOM 636 N N . ALA A 1 76 ? 22.613 5.22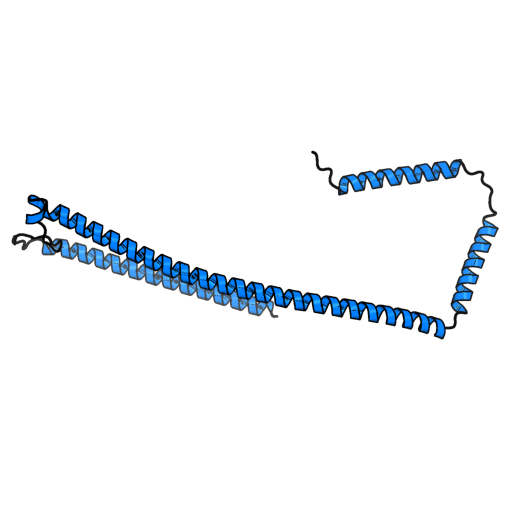9 -27.539 1.00 98.44 76 ALA A N 1
ATOM 637 C CA . ALA A 1 76 ? 21.460 4.484 -27.038 1.00 98.44 76 ALA A CA 1
ATOM 638 C C . ALA A 1 76 ? 21.697 3.912 -25.629 1.00 98.44 76 ALA A C 1
ATOM 640 O O . ALA A 1 76 ? 20.796 3.992 -24.799 1.00 98.44 76 ALA A O 1
ATOM 641 N N . SER A 1 77 ? 22.895 3.388 -25.345 1.00 98.31 77 SER A N 1
ATOM 642 C CA . SER A 1 77 ? 23.274 2.893 -24.011 1.00 98.31 77 SER A CA 1
ATOM 643 C C . SER A 1 77 ? 23.204 4.010 -22.981 1.00 98.31 77 SER A C 1
ATOM 645 O O . SER A 1 77 ? 22.525 3.857 -21.976 1.00 98.31 77 SER A O 1
ATOM 647 N N . MET A 1 78 ? 23.800 5.170 -23.281 1.00 98.56 78 MET A N 1
ATOM 648 C CA . MET A 1 78 ? 23.766 6.328 -22.383 1.00 98.56 78 MET A CA 1
ATOM 649 C C . MET A 1 78 ? 22.336 6.787 -22.083 1.00 98.56 78 MET A C 1
ATOM 651 O O . MET A 1 78 ? 22.022 7.128 -20.947 1.00 98.56 78 MET A O 1
ATOM 655 N N . ARG A 1 79 ? 21.452 6.782 -23.088 1.00 98.62 79 ARG A N 1
ATOM 656 C CA . ARG A 1 79 ? 20.038 7.125 -22.883 1.00 98.62 79 ARG A CA 1
ATOM 657 C C . ARG A 1 79 ? 19.324 6.116 -21.992 1.00 98.62 79 ARG A C 1
ATOM 659 O O . ARG A 1 79 ? 18.607 6.520 -21.088 1.00 98.62 79 ARG A O 1
ATOM 666 N N . LEU A 1 80 ? 19.521 4.823 -22.244 1.00 98.62 80 LEU A N 1
ATOM 667 C CA . LEU A 1 80 ? 18.901 3.764 -21.449 1.00 98.62 80 LEU A CA 1
ATOM 668 C C . LEU A 1 80 ? 19.429 3.741 -20.013 1.00 98.62 80 LEU A C 1
ATOM 670 O O . LEU A 1 80 ? 18.660 3.468 -19.101 1.00 98.62 80 LEU A O 1
ATOM 674 N N . GLU A 1 81 ? 20.712 4.034 -19.807 1.00 98.50 81 GLU A N 1
ATOM 675 C CA . GLU A 1 81 ? 21.311 4.185 -18.478 1.00 98.50 81 GLU A CA 1
ATOM 676 C C . GLU A 1 81 ? 20.655 5.339 -17.716 1.00 98.50 81 GLU A C 1
ATOM 678 O O . GLU A 1 81 ? 20.202 5.139 -16.594 1.00 98.50 81 GLU A O 1
ATOM 683 N N . GLN A 1 82 ? 20.494 6.501 -18.355 1.00 98.69 82 GLN A N 1
ATOM 684 C CA . GLN A 1 82 ? 19.809 7.637 -17.741 1.00 98.69 82 GLN A CA 1
ATOM 685 C C . GLN A 1 82 ? 18.339 7.327 -17.416 1.00 98.69 82 GLN A C 1
ATOM 687 O O . GLN A 1 82 ? 17.891 7.585 -16.303 1.00 98.69 82 GLN A O 1
ATOM 692 N N . GLU A 1 83 ? 17.593 6.739 -18.358 1.00 98.62 83 GLU A N 1
ATOM 693 C CA . GLU A 1 83 ? 16.199 6.334 -18.129 1.00 98.62 83 GLU A CA 1
ATOM 694 C C . GLU A 1 83 ? 16.096 5.302 -16.987 1.00 98.62 83 GLU A C 1
ATOM 696 O O . GLU A 1 83 ? 15.149 5.332 -16.202 1.00 98.62 83 GLU A O 1
ATOM 701 N N . ASN A 1 84 ? 17.076 4.402 -16.855 1.00 98.44 84 ASN A N 1
ATOM 702 C CA . ASN A 1 84 ? 17.134 3.443 -15.753 1.00 98.44 84 ASN A CA 1
ATOM 703 C C . ASN A 1 84 ? 17.372 4.135 -14.406 1.00 98.44 84 ASN A C 1
ATOM 705 O O . ASN A 1 84 ? 16.659 3.839 -13.446 1.00 98.44 84 ASN A O 1
ATOM 709 N N . ASP A 1 85 ? 18.325 5.067 -14.350 1.00 98.69 85 ASP A N 1
ATOM 710 C CA . ASP A 1 85 ? 18.635 5.839 -13.145 1.00 98.69 85 ASP A CA 1
ATOM 711 C C . ASP A 1 85 ? 17.426 6.671 -12.692 1.00 98.69 85 ASP A C 1
ATOM 713 O O . ASP A 1 85 ? 17.071 6.654 -11.509 1.00 98.69 85 ASP A O 1
ATOM 717 N N . ASP A 1 86 ? 16.735 7.330 -13.627 1.00 98.56 86 ASP A N 1
ATOM 718 C CA . ASP A 1 86 ? 15.522 8.106 -13.349 1.00 98.56 86 ASP A CA 1
ATOM 719 C C . ASP A 1 86 ? 14.410 7.207 -12.780 1.00 98.56 86 ASP A C 1
ATOM 721 O O . ASP A 1 86 ? 13.850 7.493 -11.716 1.00 98.56 86 ASP A O 1
ATOM 725 N N . LEU A 1 87 ? 14.143 6.060 -13.419 1.00 98.75 87 LEU A N 1
ATOM 726 C CA . LEU A 1 87 ? 13.154 5.093 -12.932 1.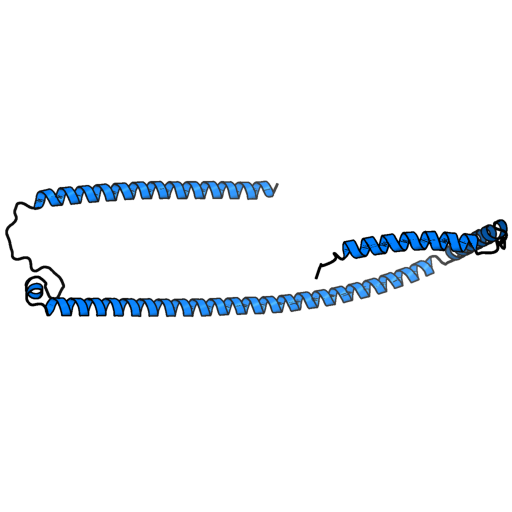00 98.75 87 LEU A CA 1
ATOM 727 C C . LEU A 1 87 ? 13.536 4.508 -11.565 1.00 98.75 87 LEU A C 1
ATOM 729 O O . LEU A 1 87 ? 12.667 4.294 -10.715 1.00 98.75 87 LEU A O 1
ATOM 733 N N . ALA A 1 88 ? 14.822 4.252 -11.320 1.00 98.75 88 ALA A N 1
ATOM 734 C CA . ALA A 1 88 ? 15.305 3.779 -10.029 1.00 98.75 88 ALA A CA 1
ATOM 735 C C . ALA A 1 88 ? 15.082 4.834 -8.934 1.00 98.75 88 ALA A C 1
ATOM 737 O O . ALA A 1 88 ? 14.607 4.501 -7.842 1.00 98.75 88 ALA A O 1
ATOM 738 N N . HIS A 1 89 ? 15.363 6.106 -9.224 1.00 98.75 89 HIS A N 1
ATOM 739 C CA . HIS A 1 89 ? 15.109 7.218 -8.312 1.00 98.75 89 HIS A CA 1
ATOM 740 C C . HIS A 1 89 ? 13.619 7.403 -8.014 1.00 98.75 89 HIS A C 1
ATOM 742 O O . HIS A 1 89 ? 13.248 7.527 -6.839 1.00 98.75 89 HIS A O 1
ATOM 748 N N . GLU A 1 90 ? 12.758 7.377 -9.031 1.00 98.62 90 GLU A N 1
ATOM 749 C CA . GLU A 1 90 ? 11.304 7.449 -8.858 1.00 98.62 90 GLU A CA 1
ATOM 750 C C . GLU A 1 90 ? 10.786 6.288 -8.006 1.00 98.62 90 GLU A C 1
ATOM 752 O O . GLU A 1 90 ? 10.049 6.502 -7.039 1.00 98.62 90 GLU A O 1
ATOM 757 N N . LEU A 1 91 ? 11.226 5.061 -8.302 1.00 98.69 91 LEU A N 1
ATOM 758 C CA . LEU A 1 91 ? 10.827 3.868 -7.562 1.00 98.69 91 LEU A CA 1
ATOM 759 C C . LEU A 1 91 ? 11.235 3.953 -6.090 1.00 98.69 91 LEU A C 1
ATOM 761 O O . LEU A 1 91 ? 10.432 3.652 -5.206 1.00 98.69 91 LEU A O 1
ATOM 765 N N . VAL A 1 92 ? 12.476 4.355 -5.806 1.00 98.69 92 VAL A N 1
ATOM 766 C CA . VAL A 1 92 ? 12.963 4.503 -4.429 1.00 98.69 92 VAL A CA 1
ATOM 767 C C . VAL A 1 92 ? 12.184 5.594 -3.699 1.00 98.69 92 VAL A C 1
ATOM 769 O O . VAL A 1 92 ? 11.755 5.374 -2.566 1.00 98.69 92 VAL A O 1
ATOM 772 N N . THR A 1 93 ? 11.945 6.731 -4.349 1.00 98.69 93 THR A N 1
ATOM 773 C CA . THR A 1 93 ? 11.192 7.853 -3.771 1.00 98.69 93 THR A CA 1
ATOM 774 C C . THR A 1 93 ? 9.756 7.447 -3.449 1.00 98.69 93 THR A C 1
ATOM 776 O O . THR A 1 93 ? 9.301 7.619 -2.317 1.00 98.69 93 THR A O 1
ATOM 779 N N . SER A 1 94 ? 9.063 6.827 -4.408 1.00 98.62 94 SER A N 1
ATOM 780 C CA . SER A 1 94 ? 7.701 6.319 -4.230 1.00 98.62 94 SER A CA 1
ATOM 781 C C . SER A 1 94 ? 7.635 5.261 -3.125 1.00 98.62 94 SER A C 1
ATOM 783 O O . SER A 1 94 ? 6.769 5.314 -2.254 1.00 98.62 94 SER A O 1
ATOM 785 N N . LYS A 1 95 ? 8.608 4.345 -3.080 1.00 98.69 95 LYS A N 1
ATOM 786 C CA . LYS A 1 95 ? 8.702 3.318 -2.037 1.00 98.69 95 LYS A CA 1
ATOM 787 C C . LYS A 1 95 ? 8.893 3.906 -0.639 1.00 98.69 95 LYS A C 1
ATOM 789 O O . LYS A 1 95 ? 8.330 3.369 0.312 1.00 98.69 95 LYS A O 1
ATOM 794 N N . ILE A 1 96 ? 9.697 4.960 -0.491 1.00 98.69 96 ILE A N 1
ATOM 795 C CA . ILE A 1 96 ? 9.874 5.648 0.796 1.00 98.69 96 ILE A CA 1
ATOM 796 C C . ILE A 1 96 ? 8.567 6.330 1.210 1.00 98.69 96 ILE A C 1
ATOM 798 O O . ILE A 1 96 ? 8.140 6.156 2.347 1.00 98.69 96 ILE A O 1
ATOM 802 N N . ALA A 1 97 ? 7.906 7.040 0.292 1.00 98.69 97 ALA A N 1
ATOM 803 C CA . ALA A 1 97 ? 6.631 7.700 0.570 1.00 98.69 97 ALA A CA 1
ATOM 804 C C . ALA A 1 97 ? 5.559 6.702 1.040 1.00 98.69 97 ALA A C 1
ATOM 806 O O . ALA A 1 97 ? 4.980 6.883 2.106 1.00 98.69 97 ALA A O 1
ATOM 807 N N . LEU A 1 98 ? 5.381 5.593 0.315 1.00 98.62 98 LEU A N 1
ATOM 808 C CA . LEU A 1 98 ? 4.402 4.562 0.673 1.00 98.62 98 LEU A CA 1
ATOM 809 C C . LEU A 1 98 ? 4.697 3.892 2.020 1.00 98.62 98 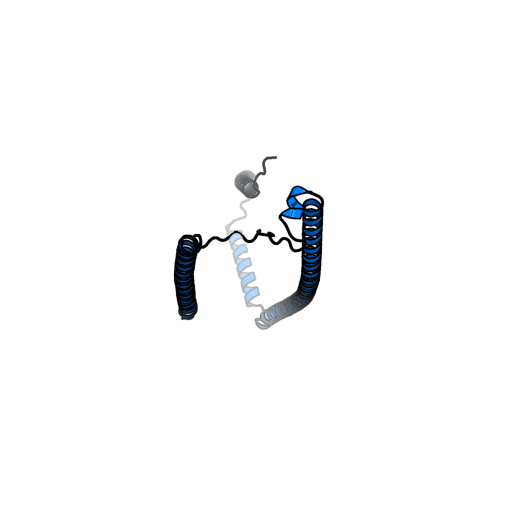LEU A C 1
ATOM 811 O O . LEU A 1 98 ? 3.767 3.526 2.732 1.00 98.62 98 LEU A O 1
ATOM 815 N N . ARG A 1 99 ? 5.976 3.718 2.379 1.00 98.69 99 ARG A N 1
ATOM 816 C CA . ARG A 1 99 ? 6.352 3.216 3.710 1.00 98.69 99 ARG A CA 1
ATOM 817 C C . ARG A 1 99 ? 5.963 4.198 4.806 1.00 98.69 99 ARG A C 1
ATOM 819 O O . ARG A 1 99 ? 5.351 3.780 5.774 1.00 98.69 99 ARG A O 1
ATOM 826 N N . ASN A 1 100 ? 6.240 5.485 4.616 1.00 98.69 100 ASN A N 1
ATOM 827 C CA . ASN A 1 100 ? 5.856 6.509 5.586 1.00 98.69 100 ASN A CA 1
ATOM 828 C C . ASN A 1 100 ? 4.330 6.587 5.757 1.00 98.69 100 ASN A C 1
ATOM 830 O O . ASN A 1 100 ? 3.842 6.745 6.874 1.00 98.69 100 ASN A O 1
ATOM 834 N N . ASP A 1 101 ? 3.576 6.468 4.661 1.00 98.69 101 ASP A N 1
ATOM 835 C CA . ASP A 1 101 ? 2.112 6.457 4.703 1.00 98.69 101 ASP A CA 1
ATOM 836 C C . ASP A 1 101 ? 1.576 5.217 5.432 1.00 98.69 101 AS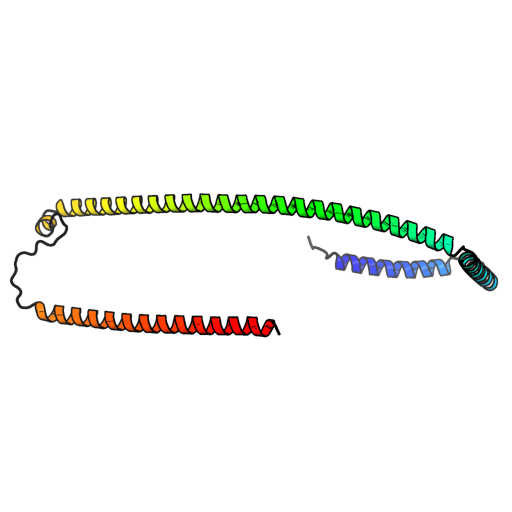P A C 1
ATOM 838 O O . ASP A 1 101 ? 0.618 5.322 6.201 1.00 98.69 101 ASP A O 1
ATOM 842 N N . LEU A 1 102 ? 2.205 4.055 5.219 1.00 98.69 102 LEU A N 1
ATOM 843 C CA . LEU A 1 102 ? 1.879 2.821 5.929 1.00 98.69 102 LEU A CA 1
ATOM 844 C C . LEU A 1 102 ? 2.144 2.964 7.431 1.00 98.69 102 LEU A C 1
ATOM 846 O O . LEU A 1 102 ? 1.225 2.738 8.214 1.00 98.69 102 LEU A O 1
ATOM 850 N N . ASP A 1 103 ? 3.339 3.417 7.814 1.00 98.62 103 ASP A N 1
ATOM 851 C CA . ASP A 1 103 ? 3.715 3.636 9.216 1.00 98.62 103 ASP A CA 1
ATOM 852 C C . ASP A 1 103 ? 2.716 4.596 9.896 1.00 98.62 103 ASP A C 1
ATOM 854 O O . ASP A 1 103 ? 2.200 4.328 10.981 1.00 98.62 103 ASP A O 1
ATOM 858 N N . GLN A 1 104 ? 2.338 5.686 9.217 1.00 98.62 104 GLN A N 1
ATOM 859 C CA . GLN A 1 104 ? 1.357 6.634 9.744 1.00 98.62 104 GLN A CA 1
ATOM 860 C C . GLN A 1 104 ? -0.050 6.024 9.885 1.00 98.62 104 GLN A C 1
ATOM 862 O O . GLN A 1 104 ? -0.795 6.375 10.807 1.00 98.62 104 GLN A O 1
ATOM 867 N N . ALA A 1 105 ? -0.463 5.167 8.950 1.00 98.50 105 ALA A N 1
ATOM 868 C CA . ALA A 1 105 ? -1.752 4.488 9.018 1.00 98.50 105 ALA A CA 1
ATOM 869 C C . ALA A 1 105 ? -1.794 3.470 10.168 1.00 98.50 105 ALA A C 1
ATOM 871 O O . ALA A 1 105 ? -2.809 3.392 10.864 1.00 98.50 105 ALA A O 1
ATOM 872 N N . GLU A 1 106 ? -0.697 2.745 10.394 1.00 98.56 106 GLU A N 1
ATOM 873 C CA . GLU A 1 106 ? -0.532 1.816 11.516 1.00 98.56 106 GLU A CA 1
ATOM 874 C C . GLU A 1 106 ? -0.603 2.555 12.861 1.00 98.56 106 GLU A C 1
ATOM 876 O O . GLU A 1 106 ? -1.437 2.209 13.702 1.00 98.56 106 GLU A O 1
ATOM 881 N N . ASP A 1 107 ? 0.141 3.654 13.021 1.00 98.69 107 ASP A N 1
ATOM 882 C CA . ASP A 1 107 ? 0.098 4.487 14.231 1.00 98.69 107 ASP A CA 1
ATOM 883 C C . ASP A 1 107 ? -1.321 5.003 14.529 1.00 98.69 107 ASP A C 1
ATOM 885 O O . ASP A 1 107 ? -1.796 4.974 15.670 1.00 98.69 107 ASP A O 1
ATOM 889 N N . LYS A 1 108 ? -2.042 5.463 13.498 1.00 98.62 108 LYS A N 1
ATOM 890 C CA . LYS A 1 108 ? -3.434 5.922 13.638 1.00 98.62 108 LYS A CA 1
ATOM 891 C C . LYS A 1 108 ? -4.366 4.789 14.059 1.00 98.62 108 LYS A C 1
ATOM 893 O O . LYS A 1 108 ? -5.240 5.012 14.898 1.00 98.62 108 LYS A O 1
ATOM 898 N N . ALA A 1 109 ? -4.203 3.595 13.492 1.00 98.50 109 ALA A N 1
ATOM 899 C CA . ALA A 1 109 ? -5.003 2.432 13.861 1.00 98.50 109 ALA A CA 1
ATOM 900 C C . ALA A 1 109 ? -4.782 2.054 15.333 1.00 98.50 109 ALA A C 1
ATOM 902 O O . ALA A 1 109 ? -5.750 1.808 16.055 1.00 98.50 109 ALA A O 1
ATOM 903 N N . ASP A 1 110 ? -3.536 2.099 15.802 1.00 98.44 110 ASP A N 1
ATOM 904 C CA . ASP A 1 110 ? -3.187 1.825 17.194 1.00 98.44 110 ASP A CA 1
ATOM 905 C C . ASP A 1 110 ? -3.778 2.853 18.163 1.00 98.44 110 ASP A C 1
ATOM 907 O O . ASP A 1 110 ? -4.303 2.485 19.221 1.00 98.44 110 ASP A O 1
ATOM 911 N N . VAL A 1 111 ? -3.734 4.141 17.809 1.00 98.56 111 VAL A N 1
ATOM 912 C CA . VAL A 1 111 ? -4.367 5.210 18.596 1.00 98.56 111 VAL A CA 1
ATOM 913 C C . VAL A 1 111 ? -5.879 5.000 18.671 1.00 98.56 111 VAL A C 1
ATOM 915 O O . VAL A 1 111 ? -6.429 4.936 19.772 1.00 98.56 111 VAL A O 1
ATOM 918 N N . LEU A 1 112 ? -6.543 4.808 17.528 1.00 98.38 112 LEU A N 1
ATOM 919 C CA . LEU A 1 112 ? -7.992 4.590 17.474 1.00 98.38 112 LEU A CA 1
ATOM 920 C C . LEU A 1 112 ? -8.412 3.333 18.243 1.00 98.38 112 LEU A C 1
ATOM 922 O O . LEU A 1 112 ? -9.441 3.334 18.918 1.00 98.38 112 LEU A O 1
ATOM 926 N N . ASN A 1 113 ? -7.619 2.263 18.194 1.00 98.25 113 ASN A N 1
ATOM 927 C CA . ASN A 1 113 ? -7.910 1.039 18.933 1.00 98.25 113 ASN A CA 1
ATOM 928 C C . ASN A 1 113 ? -7.810 1.249 20.455 1.00 98.25 113 ASN A C 1
ATOM 930 O O . ASN A 1 113 ? -8.660 0.764 21.207 1.00 98.25 113 ASN A O 1
ATOM 934 N N . LYS A 1 114 ? -6.818 2.023 20.920 1.00 98.56 114 LYS A N 1
ATOM 935 C CA . LYS A 1 114 ? -6.704 2.421 22.335 1.00 98.56 114 LYS A CA 1
ATOM 936 C C . LYS A 1 114 ? -7.894 3.277 22.773 1.00 98.56 114 LYS A C 1
ATOM 938 O O . LYS A 1 114 ? -8.495 2.998 23.809 1.00 98.56 114 LYS A O 1
ATOM 943 N N . GLU A 1 115 ? -8.273 4.280 21.986 1.00 98.50 115 GLU A N 1
ATOM 944 C CA . GLU A 1 115 ? -9.432 5.140 22.270 1.00 98.50 115 GLU A CA 1
ATOM 945 C C . GLU A 1 115 ? -10.751 4.361 22.286 1.00 98.50 115 GLU A C 1
ATOM 947 O O . GLU A 1 115 ? -11.601 4.578 23.157 1.00 98.50 115 GLU A O 1
ATOM 952 N N . LEU A 1 116 ? -10.910 3.411 21.363 1.00 98.44 116 LEU A N 1
ATOM 953 C CA . LEU A 1 116 ? -12.062 2.522 21.313 1.00 98.44 116 LEU A CA 1
ATOM 954 C C . LEU A 1 116 ? -12.148 1.664 22.576 1.00 98.44 116 LEU A C 1
ATOM 956 O O . LEU A 1 116 ? -13.232 1.527 23.143 1.00 98.44 116 LEU A O 1
ATOM 960 N N . LEU A 1 117 ? -11.027 1.096 23.028 1.00 98.31 117 LEU A N 1
ATOM 961 C CA . LEU A 1 117 ? -10.985 0.295 24.250 1.00 98.31 117 LEU A CA 1
ATOM 962 C C . LEU A 1 117 ? -11.360 1.133 25.478 1.00 98.31 117 LEU A C 1
ATOM 964 O O . LEU A 1 117 ? -12.195 0.705 26.272 1.00 98.31 117 LEU A O 1
ATOM 968 N N . LEU A 1 118 ? -10.810 2.345 25.592 1.00 98.38 118 LEU A N 1
ATOM 969 C CA . LEU A 1 118 ? -11.142 3.272 26.677 1.00 98.38 118 LEU A CA 1
ATOM 970 C C . LEU A 1 118 ? -12.624 3.663 26.660 1.00 98.38 118 LEU A C 1
ATOM 972 O O . LEU A 1 118 ? -13.272 3.694 27.704 1.00 98.38 118 LEU A O 1
ATOM 976 N N . THR A 1 119 ? -13.182 3.940 25.482 1.00 97.75 119 THR A N 1
ATOM 977 C CA . THR A 1 119 ? -14.605 4.277 25.333 1.00 97.75 119 THR A CA 1
ATOM 978 C C . THR A 1 119 ? -15.499 3.098 25.704 1.00 97.75 119 THR A C 1
ATOM 980 O O . THR A 1 119 ? -16.483 3.277 26.418 1.00 97.75 119 THR A O 1
ATOM 983 N N . LYS A 1 120 ? -15.139 1.881 25.277 1.00 98.31 120 LYS A N 1
ATOM 984 C CA . LYS A 1 120 ? -15.850 0.653 25.655 1.00 98.31 120 LYS A CA 1
ATOM 985 C C . LYS A 1 120 ? -15.826 0.426 27.162 1.00 98.31 120 LYS A C 1
ATOM 987 O O . LYS A 1 120 ? -16.866 0.117 27.728 1.00 98.31 120 LYS A O 1
ATOM 992 N N . GLN A 1 121 ? -14.674 0.607 27.806 1.00 98.31 121 GLN A N 1
ATOM 993 C CA . GLN A 1 121 ? -14.562 0.466 29.256 1.00 98.31 121 GLN A CA 1
ATOM 994 C C . GLN A 1 121 ? -15.476 1.462 29.982 1.00 98.31 121 GLN A C 1
ATOM 996 O O . GLN A 1 121 ? -16.275 1.056 30.819 1.00 98.31 121 GLN A O 1
ATOM 1001 N N . LYS A 1 122 ? -15.431 2.745 29.602 1.00 98.25 122 LYS A N 1
ATOM 1002 C CA . LYS A 1 122 ? -16.306 3.778 30.182 1.00 98.25 122 LYS A CA 1
ATOM 1003 C C . LYS A 1 122 ? -17.789 3.478 29.978 1.00 98.25 122 LYS A C 1
ATOM 1005 O O . LYS A 1 122 ? -18.596 3.760 30.861 1.00 98.25 122 LYS A O 1
ATOM 1010 N N . LEU A 1 123 ? -18.158 2.934 28.817 1.00 98.00 123 LEU A N 1
ATOM 1011 C CA . LEU A 1 123 ? -19.535 2.535 28.539 1.00 98.00 123 LEU A CA 1
ATOM 1012 C C . LEU A 1 123 ? -19.981 1.423 29.491 1.00 98.00 123 LEU A C 1
ATOM 1014 O O . LEU A 1 123 ? -21.031 1.566 30.105 1.00 98.00 123 LEU A O 1
ATOM 1018 N N . VAL A 1 124 ? -19.166 0.378 29.662 1.00 98.19 124 VAL A N 1
ATOM 1019 C CA . VAL A 1 124 ? -19.455 -0.719 30.600 1.00 98.19 124 VAL A CA 1
ATOM 1020 C C . VAL A 1 124 ? -19.605 -0.190 32.025 1.00 98.19 124 VAL A C 1
ATOM 1022 O O . VAL A 1 124 ? -20.609 -0.474 32.667 1.00 98.19 124 VAL A O 1
ATOM 1025 N N . GLU A 1 125 ? -18.670 0.639 32.497 1.00 98.00 125 GLU A N 1
ATOM 1026 C CA . GLU A 1 125 ? -18.743 1.256 33.831 1.00 98.00 125 GLU A CA 1
ATOM 1027 C C . GLU A 1 125 ? -20.039 2.073 34.007 1.00 98.00 125 GLU A C 1
ATOM 1029 O O . GLU A 1 125 ? -20.708 1.986 35.036 1.00 98.00 125 GLU A O 1
ATOM 1034 N N . THR A 1 126 ? -20.445 2.823 32.977 1.00 97.25 126 THR A N 1
ATOM 1035 C CA . THR A 1 126 ? -21.687 3.614 33.000 1.00 97.25 126 THR A CA 1
ATOM 1036 C C . THR A 1 126 ? -22.939 2.730 32.985 1.00 97.25 126 THR A C 1
ATOM 1038 O O . THR A 1 126 ? -23.919 3.030 33.670 1.00 97.25 126 THR A O 1
ATOM 1041 N N . GLU A 1 127 ? -22.936 1.643 32.211 1.00 97.25 127 GLU A N 1
ATOM 1042 C CA . GLU A 1 127 ? -24.035 0.673 32.161 1.00 97.25 127 GLU A CA 1
ATOM 1043 C C . GLU A 1 127 ? -24.188 -0.081 33.487 1.00 97.25 127 GLU A C 1
ATOM 1045 O O . GLU A 1 127 ? -25.313 -0.275 33.953 1.00 97.25 127 GLU A O 1
ATOM 1050 N N . GLU A 1 128 ? -23.081 -0.462 34.128 1.00 97.50 128 GLU A N 1
ATOM 1051 C CA . GLU A 1 128 ? -23.089 -1.110 35.440 1.00 97.50 128 GLU A CA 1
ATOM 1052 C C . GLU A 1 128 ? -23.611 -0.182 36.539 1.00 97.50 128 GLU A C 1
ATOM 1054 O O . GLU A 1 128 ? -24.458 -0.606 37.329 1.00 97.50 128 GLU A O 1
ATOM 1059 N N . GLU A 1 129 ? -23.183 1.083 36.556 1.00 97.00 129 GLU A N 1
ATOM 1060 C CA . GLU A 1 129 ? -23.677 2.071 37.520 1.00 97.00 129 GLU A CA 1
ATOM 1061 C C . GLU A 1 129 ? -25.173 2.341 37.319 1.00 97.00 129 GLU A C 1
ATOM 1063 O O . GLU A 1 129 ? -25.945 2.366 38.278 1.00 97.00 129 GLU A O 1
ATOM 1068 N N . LYS A 1 130 ? -25.626 2.451 36.063 1.00 97.38 130 LYS A N 1
ATOM 1069 C CA . LYS A 1 130 ? -27.053 2.582 35.749 1.00 97.38 130 LYS A CA 1
ATOM 1070 C C . LYS A 1 130 ? -27.844 1.360 36.220 1.00 97.38 130 LYS A C 1
ATOM 1072 O O . LYS A 1 130 ? -28.893 1.529 36.839 1.00 97.38 130 LYS A O 1
ATOM 1077 N N . ARG A 1 131 ? -27.348 0.142 35.968 1.00 96.94 131 ARG A N 1
ATOM 1078 C CA . ARG A 1 131 ? -27.986 -1.105 36.424 1.00 96.94 131 ARG A CA 1
ATOM 1079 C C . ARG A 1 131 ? -28.098 -1.138 37.947 1.00 96.94 131 ARG A C 1
ATOM 1081 O O . ARG A 1 131 ? -29.156 -1.473 38.470 1.00 96.94 131 ARG A O 1
ATOM 1088 N N . LYS A 1 132 ? -27.034 -0.756 38.655 1.00 96.38 132 LYS A N 1
ATOM 1089 C CA . LYS A 1 132 ? -27.019 -0.682 40.118 1.00 96.38 132 LYS A CA 1
ATOM 1090 C C . LYS A 1 132 ? -28.014 0.359 40.639 1.00 96.38 132 LYS A C 1
ATOM 1092 O O . LYS A 1 132 ? -28.782 0.066 41.547 1.00 96.38 132 LYS A O 1
ATOM 1097 N N . GLN A 1 133 ? -28.075 1.537 40.021 1.00 96.25 133 GLN A N 1
ATOM 1098 C CA . GLN A 1 133 ? -29.050 2.570 40.374 1.00 96.25 133 GLN A CA 1
ATOM 1099 C C . GLN A 1 133 ? -30.496 2.107 40.135 1.00 96.25 133 GLN A C 1
ATOM 1101 O O . GLN A 1 133 ? -31.388 2.411 40.932 1.00 96.25 133 GLN A O 1
ATOM 1106 N N . GLU A 1 134 ? -30.755 1.379 39.046 1.00 95.94 134 GLU A N 1
ATOM 1107 C CA . GLU A 1 134 ? -32.058 0.770 38.763 1.00 95.94 134 GLU A CA 1
ATOM 1108 C C . GLU A 1 134 ? -32.423 -0.290 39.810 1.00 95.94 134 GLU A C 1
ATOM 1110 O O . GLU A 1 134 ? -33.562 -0.299 40.285 1.00 95.94 134 GLU A O 1
ATOM 1115 N N . GLU A 1 135 ? -31.463 -1.122 40.220 1.00 92.62 135 GLU A N 1
ATOM 1116 C CA . GLU A 1 135 ? -31.625 -2.121 41.279 1.00 92.62 135 GLU A CA 1
ATOM 1117 C C . GLU A 1 135 ? -31.925 -1.466 42.634 1.00 92.62 135 GLU A C 1
ATOM 1119 O O . GLU A 1 135 ? -32.925 -1.806 43.266 1.00 92.62 135 GLU A O 1
ATOM 1124 N N . GLU A 1 136 ? -31.154 -0.456 43.041 1.00 93.00 136 GLU A N 1
ATOM 1125 C CA . GLU A 1 136 ? -31.395 0.317 44.267 1.00 93.00 136 GLU A CA 1
ATOM 1126 C C . GLU A 1 136 ? -32.762 1.020 44.234 1.00 93.00 136 GLU A C 1
ATOM 1128 O O . GLU A 1 136 ? -33.496 1.038 45.225 1.00 93.00 136 GLU A O 1
ATOM 1133 N N . THR A 1 137 ? -33.158 1.557 43.076 1.00 93.75 137 THR A N 1
ATOM 1134 C CA . THR A 1 137 ? -34.470 2.193 42.892 1.00 93.75 137 THR A CA 1
ATOM 1135 C C . THR A 1 137 ? -35.605 1.171 42.985 1.00 93.75 137 THR A C 1
ATOM 1137 O O . THR A 1 137 ? -36.636 1.443 43.607 1.00 93.75 137 THR A O 1
ATOM 1140 N N . ALA A 1 138 ? -35.448 -0.006 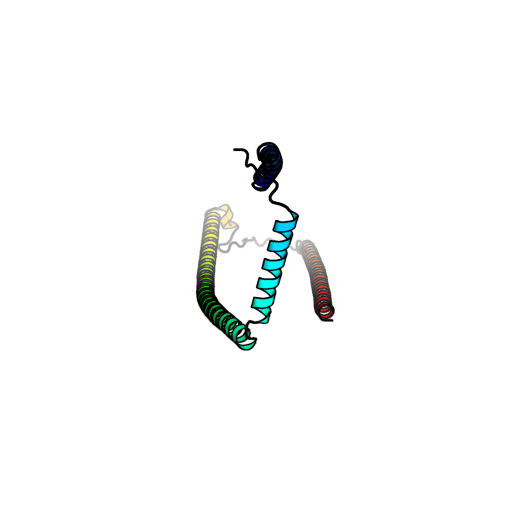42.375 1.00 91.25 138 ALA A N 1
ATOM 1141 C CA . ALA A 1 138 ? -36.415 -1.097 42.461 1.00 91.25 138 ALA A CA 1
ATOM 1142 C C . ALA A 1 138 ? -36.534 -1.606 43.902 1.00 91.25 138 ALA A C 1
ATOM 1144 O O . ALA A 1 138 ? -37.644 -1.743 44.418 1.00 91.25 138 ALA A O 1
ATOM 1145 N N . GLN A 1 139 ? -35.404 -1.787 44.581 1.00 89.56 139 GLN A N 1
ATOM 1146 C CA . GLN A 1 139 ? -35.355 -2.169 45.982 1.00 89.56 139 GLN A CA 1
ATOM 1147 C C . GLN A 1 139 ? -36.033 -1.122 46.874 1.00 89.56 139 GLN A C 1
ATOM 1149 O O . GLN A 1 139 ? -36.869 -1.471 47.706 1.00 89.56 139 GLN A O 1
ATOM 1154 N N . GLY A 1 140 ? -35.770 0.169 46.653 1.00 89.56 140 GLY A N 1
ATOM 1155 C CA . GLY A 1 140 ? -36.453 1.264 47.343 1.00 89.56 140 GLY A CA 1
ATOM 1156 C C . GLY A 1 140 ? -37.973 1.225 47.155 1.00 89.56 140 GLY A C 1
ATOM 1157 O O . GLY A 1 140 ? -38.719 1.378 48.124 1.00 89.56 140 GLY A O 1
ATOM 1158 N N . LYS A 1 141 ? -38.452 0.936 45.936 1.00 91.25 141 LYS A N 1
ATOM 1159 C CA . LYS A 1 141 ? -39.887 0.751 45.648 1.00 91.25 141 LYS A CA 1
ATOM 1160 C C . LYS A 1 141 ? -40.478 -0.463 46.376 1.00 91.25 141 LYS A C 1
ATOM 1162 O O . LYS A 1 141 ? -41.581 -0.358 46.911 1.00 91.25 141 LYS A O 1
ATOM 1167 N N . VAL A 1 142 ? -39.759 -1.588 46.434 1.00 89.88 142 VAL A N 1
ATOM 1168 C CA . VAL A 1 142 ? -40.176 -2.794 47.179 1.00 89.88 142 VAL A CA 1
ATOM 1169 C C . VAL A 1 142 ? -40.291 -2.493 48.673 1.00 89.88 142 VAL A C 1
ATOM 1171 O O . VAL A 1 142 ? -41.309 -2.819 49.283 1.00 89.88 142 VAL A O 1
ATOM 1174 N N . MET A 1 143 ? -39.300 -1.810 49.249 1.00 86.00 143 MET A N 1
ATOM 1175 C CA . MET A 1 143 ? -39.287 -1.467 50.674 1.00 86.00 143 MET A CA 1
ATOM 1176 C C . MET A 1 143 ? -40.322 -0.396 51.052 1.00 86.00 143 MET A C 1
ATOM 1178 O O . MET A 1 143 ? -40.779 -0.373 52.191 1.00 86.00 143 MET A O 1
ATOM 1182 N N . ALA A 1 144 ? -40.729 0.471 50.118 1.00 89.00 144 ALA A N 1
ATOM 1183 C CA . ALA A 1 144 ? -41.809 1.438 50.332 1.00 89.00 144 ALA A CA 1
ATOM 1184 C C . ALA A 1 144 ? -43.212 0.792 50.335 1.00 89.00 144 ALA A C 1
ATOM 1186 O O . ALA A 1 144 ? -44.169 1.380 50.845 1.00 89.00 144 ALA A O 1
ATOM 1187 N N . CYS A 1 145 ? -43.358 -0.415 49.780 1.00 90.75 145 CYS A N 1
ATOM 1188 C CA . CYS A 1 145 ? -44.609 -1.164 49.812 1.00 90.75 145 CYS A CA 1
ATOM 1189 C C . CYS A 1 145 ? -44.776 -1.890 51.155 1.00 90.75 145 CYS A C 1
ATOM 1191 O O . CYS A 1 145 ? -43.966 -2.740 51.530 1.00 90.75 145 CYS A O 1
ATOM 1193 N N . LYS A 1 146 ? -45.881 -1.613 51.860 1.00 87.56 146 LYS A N 1
ATOM 1194 C CA . LYS A 1 146 ? -46.176 -2.214 53.173 1.00 87.56 146 LYS A CA 1
ATOM 1195 C C . LYS A 1 146 ? -46.198 -3.746 53.125 1.00 87.56 146 LYS A C 1
ATOM 1197 O O . LYS A 1 146 ? -45.556 -4.378 53.945 1.00 87.56 146 LYS A O 1
ATOM 1202 N N . HIS A 1 147 ? -46.859 -4.332 52.126 1.00 84.81 147 HIS A N 1
ATOM 1203 C CA . HIS A 1 147 ? -46.950 -5.790 51.994 1.00 84.81 147 HIS A CA 1
ATOM 1204 C C . HIS A 1 147 ? -45.611 -6.434 51.596 1.00 84.81 147 HIS A C 1
ATOM 1206 O O . HIS A 1 147 ? -45.224 -7.458 52.148 1.00 84.81 147 HIS A O 1
ATOM 1212 N N . CYS A 1 148 ? -44.870 -5.828 50.663 1.00 83.81 148 CYS A N 1
ATOM 1213 C CA . CYS A 1 148 ? -43.616 -6.411 50.182 1.00 83.81 148 CYS A CA 1
ATOM 1214 C C . CYS A 1 148 ? -42.477 -6.302 51.209 1.00 83.81 148 CYS A C 1
ATOM 1216 O O . CYS A 1 148 ? -41.649 -7.203 51.291 1.00 83.81 148 CYS A O 1
ATOM 1218 N N . SER A 1 149 ? -42.439 -5.238 52.014 1.00 81.88 149 SER A N 1
ATOM 1219 C CA . SER A 1 149 ? -41.402 -5.041 53.044 1.00 81.88 149 SER A CA 1
ATOM 1220 C C . SER A 1 149 ? -41.467 -6.035 54.212 1.00 81.88 149 SER A C 1
ATOM 1222 O O . SER A 1 149 ? -40.466 -6.244 54.898 1.00 81.88 149 SER A O 1
ATOM 1224 N N . GLU A 1 150 ? -42.614 -6.681 54.431 1.00 80.19 150 GLU A N 1
ATOM 1225 C CA . GLU A 1 150 ? -42.755 -7.778 55.399 1.00 80.19 150 GLU A CA 1
ATOM 1226 C C . GLU A 1 150 ? -42.180 -9.096 54.853 1.00 80.19 150 GLU A C 1
ATOM 1228 O O . GLU A 1 150 ? -41.654 -9.908 55.615 1.00 80.19 150 GLU A O 1
ATOM 1233 N N . ILE A 1 151 ? -42.236 -9.283 53.531 1.00 82.69 151 ILE A N 1
ATOM 1234 C CA . ILE A 1 151 ? -41.848 -10.517 52.833 1.00 82.69 151 ILE A CA 1
ATOM 1235 C C . ILE A 1 151 ? -40.362 -10.506 52.441 1.00 82.69 151 ILE A C 1
ATOM 1237 O O . ILE A 1 151 ? -39.703 -11.545 52.487 1.00 82.69 151 ILE A O 1
ATOM 1241 N N . PHE A 1 152 ? -39.814 -9.345 52.075 1.00 78.94 152 PHE A N 1
ATOM 1242 C CA . PHE A 1 152 ? -38.439 -9.197 51.590 1.00 78.94 152 PHE A CA 1
ATOM 1243 C C . PHE A 1 152 ? -37.539 -8.483 52.607 1.00 78.94 152 PHE A C 1
ATOM 1245 O O . PHE A 1 152 ? -37.941 -7.529 53.274 1.00 78.94 152 PHE A O 1
ATOM 1252 N N . SER A 1 153 ? -36.294 -8.944 52.738 1.00 74.88 153 SER A N 1
ATOM 1253 C CA . SER A 1 153 ? -35.261 -8.269 53.525 1.00 74.88 153 SER A CA 1
ATOM 1254 C C . SER A 1 153 ? -34.607 -7.119 52.748 1.00 74.88 153 SER A C 1
ATOM 1256 O O . SER A 1 153 ? -34.756 -6.993 51.531 1.00 74.88 153 SER A O 1
ATOM 1258 N N . LYS A 1 154 ? -33.820 -6.295 53.455 1.00 69.69 154 LYS A N 1
ATOM 1259 C CA . LYS A 1 154 ? -32.994 -5.232 52.852 1.00 69.69 154 LYS A CA 1
ATOM 1260 C C . LYS A 1 154 ? -31.880 -5.771 51.950 1.00 69.69 154 LYS A C 1
ATOM 1262 O O . LYS A 1 154 ? -31.229 -4.991 51.275 1.00 69.69 154 LYS A O 1
ATOM 1267 N N . GLU A 1 155 ? -31.661 -7.078 51.930 1.00 73.38 155 GLU A N 1
ATOM 1268 C CA . GLU A 1 155 ? -30.714 -7.764 51.051 1.00 73.38 155 GLU A CA 1
ATOM 1269 C C . GLU A 1 155 ? -31.433 -8.510 49.909 1.00 73.38 155 GLU A C 1
ATOM 1271 O O . GLU A 1 155 ? -30.808 -9.273 49.182 1.00 73.38 155 GLU A O 1
ATOM 1276 N N . GLY A 1 156 ? -32.754 -8.330 49.760 1.00 63.84 156 GLY A N 1
ATOM 1277 C CA . GLY A 1 156 ? -33.558 -9.010 48.738 1.00 63.84 156 GLY A CA 1
ATOM 1278 C C . GLY A 1 156 ? -33.885 -10.473 49.060 1.00 63.84 156 GLY A C 1
ATOM 1279 O O . GLY A 1 156 ? -34.543 -11.142 48.266 1.00 63.84 156 GLY A O 1
ATOM 1280 N N . ALA A 1 157 ? -33.479 -10.979 50.229 1.00 66.81 157 ALA A N 1
ATOM 1281 C CA . ALA A 1 157 ? -33.788 -12.337 50.655 1.00 66.81 157 ALA A CA 1
ATOM 1282 C C . ALA A 1 157 ? -35.240 -12.442 51.147 1.00 66.81 157 ALA A C 1
ATOM 1284 O O . ALA A 1 157 ? -35.737 -11.572 51.867 1.00 66.81 157 ALA A O 1
ATOM 1285 N N . LEU A 1 158 ? -35.919 -13.535 50.789 1.00 64.00 158 LEU A N 1
ATOM 1286 C CA . LEU A 1 158 ? -37.233 -13.856 51.340 1.00 64.00 158 LEU A CA 1
ATOM 1287 C C . LEU A 1 158 ? -37.102 -14.112 52.842 1.00 64.00 158 LEU A C 1
ATOM 1289 O O . LEU A 1 158 ? -36.402 -15.033 53.270 1.00 64.00 158 LEU A O 1
ATOM 1293 N N . LYS A 1 159 ? -37.831 -13.341 53.648 1.00 62.91 159 LYS A N 1
ATOM 1294 C CA . LYS A 1 159 ? -38.078 -13.682 55.047 1.00 62.91 159 LYS A CA 1
ATOM 1295 C C . LYS A 1 159 ? -39.138 -14.774 55.074 1.00 62.91 159 LYS A C 1
ATOM 1297 O O . LYS A 1 159 ? -40.319 -14.511 55.268 1.00 62.91 159 LYS A O 1
ATOM 1302 N N . LEU A 1 160 ? -38.715 -16.011 54.826 1.00 51.47 160 LEU A N 1
ATOM 1303 C CA . LEU A 1 160 ? -39.577 -17.165 55.044 1.00 51.47 160 LEU A CA 1
ATOM 1304 C C . LEU A 1 160 ? -39.902 -17.232 56.546 1.00 51.47 160 LEU A C 1
ATOM 1306 O O . LEU A 1 160 ? -38.973 -17.341 57.353 1.00 51.47 160 LEU A O 1
ATOM 1310 N N . PRO A 1 161 ? -41.182 -17.175 56.956 1.00 47.00 161 PRO A N 1
ATOM 1311 C CA . PRO A 1 161 ? -41.534 -17.595 58.300 1.00 47.00 161 PRO A CA 1
ATOM 1312 C C . PRO A 1 161 ? -41.154 -19.073 58.417 1.00 47.00 161 PRO A C 1
ATOM 1314 O O . PRO A 1 161 ? -41.374 -19.843 57.482 1.00 47.00 161 PRO A O 1
ATOM 1317 N N . ALA A 1 162 ? -40.541 -19.456 59.537 1.00 42.72 162 ALA A N 1
ATOM 1318 C CA . ALA A 1 162 ? -40.168 -20.834 59.832 1.00 42.72 162 ALA A CA 1
ATOM 1319 C C . ALA A 1 162 ? -41.425 -21.723 59.850 1.00 42.72 162 ALA A C 1
ATOM 1321 O O . ALA A 1 162 ? -42.047 -21.923 60.889 1.00 42.72 162 ALA A O 1
ATOM 1322 N N . VAL A 1 163 ? -41.825 -22.221 58.682 1.00 40.78 163 VAL A N 1
ATOM 1323 C CA . VAL A 1 163 ? -42.870 -23.226 58.527 1.00 40.78 163 VAL A CA 1
ATOM 1324 C C . VAL A 1 163 ? -42.164 -24.542 58.247 1.00 40.78 163 VAL A C 1
ATOM 1326 O O . VAL A 1 163 ? -41.589 -24.772 57.182 1.00 40.78 163 VAL A O 1
ATOM 1329 N N . SER A 1 164 ? -42.183 -25.380 59.275 1.00 48.91 164 SER A N 1
ATOM 1330 C CA . SER A 1 164 ? -41.911 -26.811 59.252 1.00 48.91 164 SER A CA 1
ATOM 1331 C C . SER A 1 164 ? -42.371 -27.454 57.942 1.00 48.91 164 SER A C 1
ATOM 1333 O O . SER A 1 164 ? -43.561 -27.512 57.647 1.00 48.91 164 SER A O 1
ATOM 1335 N N . THR A 1 165 ? -41.430 -27.954 57.139 1.00 42.66 165 THR A N 1
ATOM 1336 C CA . THR A 1 165 ? -41.768 -28.784 55.977 1.00 42.66 165 THR A CA 1
ATOM 1337 C C . THR A 1 165 ? -40.800 -29.961 55.875 1.00 42.66 165 THR A C 1
ATOM 1339 O O . THR A 1 165 ? -39.870 -29.958 55.078 1.00 42.66 165 THR A O 1
ATOM 1342 N N . GLU A 1 166 ? -41.048 -31.007 56.660 1.00 42.31 166 GLU A N 1
ATOM 1343 C CA . GLU A 1 166 ? -40.398 -32.323 56.520 1.00 42.31 166 GLU A CA 1
ATOM 1344 C C . GLU A 1 166 ? -40.875 -33.108 55.274 1.00 42.31 166 GLU A C 1
ATOM 1346 O O . GLU A 1 166 ? -40.633 -34.299 55.171 1.00 42.31 166 GLU A O 1
ATOM 1351 N N . ASN A 1 167 ? -41.512 -32.465 54.283 1.00 47.16 167 ASN A N 1
ATOM 1352 C CA . ASN A 1 167 ? -42.097 -33.152 53.118 1.00 47.16 167 ASN A CA 1
ATOM 1353 C C . ASN A 1 167 ? -41.744 -32.556 51.736 1.00 47.16 167 ASN A C 1
ATOM 1355 O O . ASN A 1 167 ? -42.358 -32.932 50.747 1.00 47.16 167 ASN A O 1
ATOM 1359 N N . LYS A 1 168 ? -40.757 -31.649 51.627 1.00 50.06 168 LYS A N 1
ATOM 1360 C CA . LYS A 1 168 ? -40.285 -31.094 50.328 1.00 50.06 168 LYS A CA 1
ATOM 1361 C C . LYS A 1 168 ? -38.898 -31.581 49.877 1.00 50.06 168 LYS A C 1
ATOM 1363 O O . LYS A 1 168 ? -38.440 -31.223 48.793 1.00 50.06 168 LYS A O 1
ATOM 1368 N N . GLY A 1 169 ? -38.220 -32.379 50.701 1.00 50.41 169 GLY A N 1
ATOM 1369 C CA . GLY A 1 169 ? -36.840 -32.805 50.445 1.00 50.41 169 GLY A CA 1
ATOM 1370 C C . GLY A 1 169 ? -36.680 -33.855 49.343 1.00 50.41 169 GLY A C 1
ATOM 1371 O O . GLY A 1 169 ? -35.595 -33.963 48.796 1.00 50.41 169 GLY A O 1
ATOM 1372 N N . ILE A 1 170 ? -37.736 -34.604 49.005 1.00 54.19 170 ILE A N 1
ATOM 1373 C CA . ILE A 1 170 ? -37.640 -35.736 48.067 1.00 54.19 170 ILE A CA 1
ATOM 1374 C C . ILE A 1 170 ? -37.829 -35.265 46.612 1.00 54.19 170 ILE A C 1
ATOM 1376 O O . ILE A 1 170 ? -36.962 -35.510 45.784 1.00 54.19 170 ILE A O 1
ATOM 1380 N N . GLU A 1 171 ? -38.873 -34.481 46.309 1.00 48.94 171 GLU A N 1
ATOM 1381 C CA . GLU A 1 171 ? -39.133 -34.004 44.931 1.00 48.94 171 GLU A CA 1
ATOM 1382 C C . GLU A 1 171 ? -38.056 -33.038 44.395 1.00 48.94 171 GLU A C 1
ATOM 1384 O O . GLU A 1 171 ? -37.787 -32.999 43.197 1.00 48.94 171 GLU A O 1
ATOM 1389 N N . THR A 1 172 ? -37.409 -32.266 45.275 1.00 57.88 172 THR A N 1
ATOM 1390 C CA . THR A 1 172 ? -36.355 -31.309 44.886 1.00 57.88 172 THR A CA 1
ATOM 1391 C C . THR A 1 172 ? -34.995 -31.967 44.658 1.00 57.88 172 THR A C 1
ATOM 1393 O O . THR A 1 172 ? -34.176 -31.430 43.910 1.00 57.88 172 THR A O 1
ATOM 1396 N N . ASP A 1 173 ? -34.743 -33.123 45.277 1.00 66.75 173 ASP A N 1
ATOM 1397 C CA . ASP A 1 173 ? -33.511 -33.888 45.070 1.00 66.75 173 ASP A CA 1
ATOM 1398 C C . ASP A 1 173 ? -33.554 -34.635 43.729 1.00 66.75 173 ASP A C 1
ATOM 1400 O O . ASP A 1 173 ? -32.577 -34.602 42.980 1.00 66.75 173 ASP A O 1
ATOM 1404 N N . ASP A 1 174 ? -34.722 -35.168 43.352 1.00 78.25 174 ASP A N 1
ATOM 1405 C CA . ASP A 1 174 ? -34.942 -35.822 42.056 1.00 78.25 174 ASP A CA 1
ATOM 1406 C C . ASP A 1 174 ? -34.769 -34.851 40.872 1.00 78.25 174 ASP A C 1
ATOM 1408 O O . ASP A 1 174 ? -34.092 -35.165 39.888 1.00 78.25 174 ASP A O 1
ATOM 1412 N N . GLU A 1 175 ? -35.328 -33.638 40.962 1.00 83.81 175 GLU A N 1
ATOM 1413 C CA . GLU A 1 175 ? -35.176 -32.611 39.920 1.00 83.81 175 GLU A CA 1
ATOM 1414 C C . GLU A 1 175 ? -33.722 -32.123 39.818 1.00 83.81 175 GLU A C 1
ATOM 1416 O O . GLU A 1 175 ? -33.165 -31.966 38.727 1.00 83.81 175 GLU A O 1
ATOM 1421 N N . LYS A 1 176 ? -33.056 -31.958 40.964 1.00 78.75 176 LYS A N 1
ATOM 1422 C CA . LYS A 1 176 ? -31.636 -31.605 41.035 1.00 78.75 176 LYS A CA 1
ATOM 1423 C C . LYS A 1 176 ? -30.755 -32.695 40.422 1.00 78.75 176 LYS A C 1
ATOM 1425 O O . LYS A 1 176 ? -29.781 -32.376 39.735 1.00 78.75 176 LYS A O 1
ATOM 1430 N N . ASP A 1 177 ? -31.073 -33.964 40.637 1.00 88.12 177 ASP A N 1
ATOM 1431 C CA . ASP A 1 177 ? -30.334 -35.083 40.059 1.00 88.12 177 ASP A CA 1
ATOM 1432 C C . ASP A 1 177 ? -30.606 -35.258 38.560 1.00 88.12 177 ASP A C 1
ATOM 1434 O O . ASP A 1 177 ? -29.670 -35.551 37.803 1.00 88.12 177 ASP A O 1
ATOM 1438 N N . ALA A 1 178 ? -31.824 -34.960 38.096 1.00 92.31 178 ALA A N 1
ATOM 1439 C CA . ALA A 1 178 ? -32.147 -34.869 36.674 1.00 92.31 178 ALA A CA 1
ATOM 1440 C C . ALA A 1 178 ? -31.356 -33.746 35.977 1.00 92.31 178 ALA A C 1
ATOM 1442 O O . ALA A 1 178 ? -30.742 -33.983 34.934 1.00 92.31 178 ALA A O 1
ATOM 1443 N N . LEU A 1 179 ? -31.276 -32.555 36.581 1.00 90.12 179 LEU A N 1
ATOM 1444 C CA . LEU A 1 179 ? -30.501 -31.430 36.046 1.00 90.12 179 LEU A CA 1
ATOM 1445 C C . LEU A 1 179 ? -28.994 -31.715 36.034 1.00 90.12 179 LEU A C 1
ATOM 1447 O O . LEU A 1 179 ? -28.321 -31.437 35.043 1.00 90.12 179 LEU A O 1
ATOM 1451 N N . LYS A 1 180 ? -28.446 -32.343 37.084 1.00 90.62 180 LYS A N 1
ATOM 1452 C CA . LYS A 1 180 ? -27.042 -32.803 37.080 1.00 90.62 180 LYS A CA 1
ATOM 1453 C C . LYS A 1 180 ? -26.785 -33.846 35.995 1.00 90.62 180 LYS A C 1
ATOM 1455 O O . LYS A 1 180 ? -25.692 -33.889 35.431 1.00 90.62 180 LYS A O 1
ATOM 1460 N N . LYS A 1 181 ? -27.753 -34.726 35.720 1.00 95.75 181 LYS A N 1
ATOM 1461 C CA . LYS A 1 181 ? -27.647 -35.713 34.641 1.00 95.75 181 LYS A CA 1
ATOM 1462 C C . LYS A 1 181 ? -27.612 -35.024 33.275 1.00 95.75 181 LYS A C 1
ATOM 1464 O O . LYS A 1 181 ? -26.706 -35.324 32.506 1.00 95.75 181 LYS A O 1
ATOM 1469 N N . GLN A 1 182 ? -28.505 -34.066 33.029 1.00 95.38 182 GLN A N 1
ATOM 1470 C CA . GLN A 1 182 ? -28.506 -33.264 31.800 1.00 95.38 182 GLN A CA 1
ATOM 1471 C C . GLN A 1 182 ? -27.219 -32.449 31.633 1.00 95.38 182 GLN A C 1
ATOM 1473 O O . GLN A 1 182 ? -26.677 -32.382 30.534 1.00 95.38 182 GLN A O 1
ATOM 1478 N N . LEU A 1 183 ? -26.683 -31.880 32.718 1.00 94.12 183 LEU A N 1
ATOM 1479 C CA . LEU A 1 183 ? -25.414 -31.152 32.685 1.00 94.12 183 LEU A CA 1
ATOM 1480 C C . LEU A 1 183 ? -24.265 -32.058 32.221 1.00 94.12 183 LEU A C 1
ATOM 1482 O O . LEU A 1 183 ? -23.532 -31.693 31.308 1.00 94.12 183 LEU A O 1
ATOM 1486 N N . ARG A 1 184 ? -24.157 -33.267 32.790 1.00 95.50 184 ARG A N 1
ATOM 1487 C CA . ARG A 1 184 ? -23.138 -34.253 32.390 1.00 95.50 184 ARG A CA 1
ATOM 1488 C C . ARG A 1 184 ? -23.292 -34.705 30.938 1.00 95.50 184 ARG A C 1
ATOM 1490 O O . ARG A 1 184 ? -22.295 -34.952 30.267 1.00 95.50 184 ARG A O 1
ATOM 1497 N N . GLU A 1 185 ? -24.524 -34.830 30.458 1.00 96.75 185 GLU A N 1
ATOM 1498 C CA . GLU A 1 185 ? -24.812 -35.223 29.077 1.00 96.75 185 GLU A CA 1
ATOM 1499 C C . GLU A 1 185 ? -24.392 -34.122 28.091 1.00 96.75 185 GLU A C 1
ATOM 1501 O O . GLU A 1 185 ? -23.630 -34.392 27.163 1.00 96.75 185 GLU A O 1
ATOM 1506 N N . MET A 1 186 ? -24.739 -32.861 28.373 1.00 95.56 186 MET A N 1
ATOM 1507 C CA . MET A 1 186 ? -24.262 -31.716 27.586 1.00 95.56 186 MET A CA 1
ATOM 1508 C C . MET A 1 186 ? -22.734 -31.555 27.635 1.00 95.56 186 MET A C 1
ATOM 1510 O O . MET A 1 186 ? -22.115 -31.209 26.628 1.00 95.56 186 MET A O 1
ATOM 1514 N N . GLU A 1 187 ? -22.095 -31.815 28.779 1.00 95.19 187 GLU A N 1
ATOM 1515 C CA . GLU A 1 187 ? -20.630 -31.806 28.899 1.00 95.19 187 GLU A CA 1
ATOM 1516 C C . GLU A 1 187 ? -19.974 -32.863 27.997 1.00 95.19 187 GLU A C 1
ATOM 1518 O O . GLU A 1 187 ? -18.959 -32.580 27.349 1.00 95.19 187 GLU A O 1
ATOM 1523 N N . LEU A 1 188 ? -20.566 -34.059 27.913 1.00 97.44 188 LEU A N 1
ATOM 1524 C CA . LEU A 1 188 ? -20.094 -35.142 27.051 1.00 97.44 188 LEU A CA 1
ATOM 1525 C C . LEU A 1 188 ? -20.239 -34.779 25.564 1.00 97.44 188 LEU A C 1
ATOM 1527 O O . LEU A 1 188 ? -19.281 -34.922 24.800 1.00 97.44 188 LEU A O 1
ATOM 1531 N N . GLU A 1 189 ? -21.398 -34.255 25.160 1.00 97.12 189 GLU A N 1
ATOM 1532 C CA . GLU A 1 189 ? -21.651 -33.806 23.784 1.00 97.12 189 GLU A CA 1
ATOM 1533 C C . GLU A 1 189 ? -20.701 -32.676 23.368 1.00 97.12 189 GLU A C 1
ATOM 1535 O O . GLU A 1 189 ? -20.148 -32.669 22.258 1.00 97.12 189 GLU A O 1
ATOM 1540 N N . LEU A 1 190 ? -20.444 -31.736 24.280 1.00 97.12 190 LEU A N 1
ATOM 1541 C CA . LEU A 1 190 ? -19.491 -30.657 24.059 1.00 97.12 190 LEU A CA 1
ATOM 1542 C C . LEU A 1 190 ? -18.066 -31.199 23.884 1.00 97.12 190 LEU A C 1
ATOM 1544 O O . LEU A 1 190 ? -17.344 -30.744 22.992 1.00 97.12 190 LEU A O 1
ATOM 1548 N N . ALA A 1 191 ? -17.645 -32.162 24.708 1.00 97.31 191 ALA A N 1
ATOM 1549 C CA . ALA A 1 191 ? -16.335 -32.800 24.583 1.00 97.31 191 ALA A CA 1
ATOM 1550 C C . ALA A 1 191 ? -16.191 -33.546 23.246 1.00 97.31 191 ALA A C 1
ATOM 1552 O O . ALA A 1 191 ? -15.173 -33.397 22.564 1.00 97.31 191 ALA A O 1
ATOM 1553 N N . GLN A 1 192 ? -17.229 -34.271 22.822 1.00 97.12 192 GLN A N 1
ATOM 1554 C CA . GLN A 1 192 ? -17.254 -34.971 21.539 1.00 97.12 192 GLN A CA 1
ATOM 1555 C C . GLN A 1 192 ? -17.177 -33.997 20.353 1.00 97.12 192 GLN A C 1
ATOM 1557 O O . GLN A 1 192 ? -16.379 -34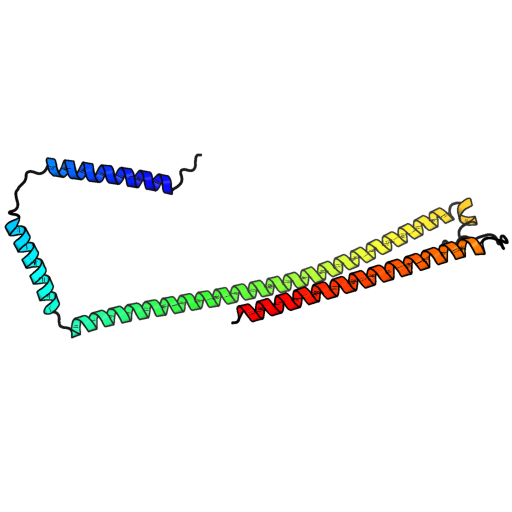.198 19.435 1.00 97.12 192 GLN A O 1
ATOM 1562 N N . THR A 1 193 ? -17.931 -32.896 20.395 1.00 96.75 193 THR A N 1
ATOM 1563 C CA . THR A 1 193 ? -17.901 -31.856 19.352 1.00 96.75 193 THR A CA 1
ATOM 1564 C C . THR A 1 193 ? -16.532 -31.172 19.281 1.00 96.75 193 THR A C 1
ATOM 1566 O O . THR A 1 193 ? -15.991 -30.947 18.194 1.00 96.75 193 THR A O 1
ATOM 1569 N N . LYS A 1 194 ? -15.914 -30.884 20.436 1.00 98.00 194 LYS A N 1
ATOM 1570 C CA . LYS A 1 194 ? -14.549 -30.335 20.504 1.00 98.00 194 LYS A CA 1
ATOM 1571 C C . LYS A 1 194 ? -13.523 -31.289 19.891 1.00 98.00 194 LYS A C 1
ATOM 1573 O O . LYS A 1 194 ? -12.650 -30.830 19.155 1.00 98.00 194 LYS A O 1
ATOM 1578 N N . LEU A 1 195 ? -13.640 -32.593 20.144 1.00 97.62 195 LEU A N 1
ATOM 1579 C CA . LEU A 1 195 ? -12.762 -33.599 19.545 1.00 97.62 195 LEU A CA 1
ATOM 1580 C C . LEU A 1 195 ? -12.903 -33.627 18.016 1.00 97.62 195 LEU A C 1
ATOM 1582 O O . LEU A 1 195 ? -11.899 -33.525 17.311 1.00 97.62 195 LEU A O 1
ATOM 1586 N N . GLN A 1 196 ? -14.135 -33.659 17.496 1.00 95.38 196 GLN A N 1
ATOM 1587 C CA . GLN A 1 196 ? -14.390 -33.613 16.050 1.00 95.38 196 GLN A CA 1
ATOM 1588 C C . GLN A 1 196 ? -13.803 -32.357 15.391 1.00 95.38 196 GLN A C 1
ATOM 1590 O O . GLN A 1 196 ? -13.231 -32.430 14.300 1.00 95.38 196 GLN A O 1
ATOM 1595 N N . LEU A 1 197 ? -13.891 -31.203 16.061 1.00 97.19 197 LEU A N 1
ATOM 1596 C CA . LEU A 1 197 ? -13.291 -29.961 15.578 1.00 97.19 197 LEU A CA 1
ATOM 1597 C C . LEU A 1 197 ? -11.761 -30.064 15.483 1.00 97.19 197 LEU A C 1
ATOM 1599 O O . LEU A 1 197 ? -11.178 -29.611 14.494 1.00 97.19 197 LEU A O 1
ATOM 1603 N N . VAL A 1 198 ? -11.103 -30.648 16.490 1.00 97.75 198 VAL A N 1
ATOM 1604 C CA . VAL A 1 198 ? -9.646 -30.863 16.479 1.00 97.75 198 VAL A CA 1
ATOM 1605 C C . VAL A 1 198 ? -9.252 -31.813 15.349 1.00 97.75 198 VAL A C 1
ATOM 1607 O O . VAL A 1 198 ? -8.362 -31.485 14.565 1.00 97.75 198 VAL A O 1
ATOM 1610 N N . GLU A 1 199 ? -9.957 -32.933 15.183 1.00 96.50 199 GLU A N 1
ATOM 1611 C CA . GLU A 1 199 ? -9.699 -33.881 14.093 1.00 96.50 199 GLU A CA 1
ATOM 1612 C C . GLU A 1 199 ? -9.854 -33.240 12.708 1.00 96.50 199 GLU A C 1
ATOM 1614 O O . GLU A 1 199 ? -9.026 -33.456 11.817 1.00 96.50 199 GLU A O 1
ATOM 1619 N N . ALA A 1 200 ? -10.894 -32.424 12.514 1.00 96.12 200 ALA A N 1
ATOM 1620 C CA . ALA A 1 200 ? -11.109 -31.691 11.272 1.00 96.12 200 ALA A CA 1
ATOM 1621 C C . ALA A 1 200 ? -9.972 -30.693 11.003 1.00 96.12 200 ALA A C 1
ATOM 1623 O O . ALA A 1 200 ? -9.440 -30.650 9.888 1.00 96.12 200 ALA A O 1
ATOM 1624 N N . LYS A 1 201 ? -9.540 -29.939 12.024 1.00 95.31 201 LYS A N 1
ATOM 1625 C CA . LYS A 1 201 ? -8.399 -29.015 11.920 1.00 95.31 201 LYS A CA 1
ATOM 1626 C C . LYS A 1 201 ? -7.110 -29.750 11.547 1.00 95.31 201 LYS A C 1
ATOM 1628 O O . LYS A 1 201 ? -6.426 -29.319 10.618 1.00 95.31 201 LYS A O 1
ATOM 1633 N N . CYS A 1 202 ? -6.818 -30.887 12.181 1.00 95.75 202 CYS A N 1
ATOM 1634 C CA . CYS A 1 202 ? -5.658 -31.715 11.843 1.00 95.75 202 CYS A CA 1
ATOM 1635 C C . CYS A 1 202 ? -5.731 -32.243 10.401 1.00 95.75 202 CYS A C 1
ATOM 1637 O O . CYS A 1 202 ? -4.753 -32.139 9.662 1.00 95.75 202 CYS A O 1
ATOM 1639 N N . LYS A 1 203 ? -6.894 -32.738 9.948 1.00 95.75 203 LYS A N 1
ATOM 1640 C CA . LYS A 1 203 ? -7.094 -33.187 8.555 1.00 95.75 203 LYS A CA 1
ATOM 1641 C C . LYS A 1 203 ? -6.834 -32.064 7.548 1.00 95.75 203 LYS A C 1
ATOM 1643 O O . LYS A 1 203 ? -6.185 -32.299 6.528 1.00 95.75 203 LYS A O 1
ATOM 1648 N N . ILE A 1 204 ? -7.307 -30.848 7.828 1.00 94.56 204 ILE A N 1
ATOM 1649 C CA . ILE A 1 204 ? -7.053 -29.673 6.980 1.00 94.56 204 ILE A CA 1
ATOM 1650 C C . ILE A 1 204 ? -5.559 -29.341 6.960 1.00 94.56 204 ILE A C 1
ATOM 1652 O O . ILE A 1 204 ? -5.010 -29.097 5.888 1.00 94.56 204 ILE A O 1
ATOM 1656 N N . GLN A 1 205 ? -4.886 -29.366 8.111 1.00 90.50 205 GLN A N 1
ATOM 1657 C CA . GLN A 1 205 ? -3.457 -29.067 8.203 1.00 90.50 205 GLN A CA 1
ATOM 1658 C C . GLN A 1 205 ? -2.605 -30.081 7.426 1.00 90.50 205 GLN A C 1
ATOM 1660 O O . GLN A 1 205 ? -1.718 -29.679 6.677 1.00 90.50 205 GLN A O 1
ATOM 1665 N N . VAL A 1 206 ? -2.931 -31.376 7.507 1.00 91.00 206 VAL A N 1
ATOM 1666 C CA . VAL A 1 206 ? -2.273 -32.431 6.716 1.00 91.00 206 VAL A CA 1
ATOM 1667 C C . VAL A 1 206 ? -2.501 -32.230 5.216 1.00 91.00 206 VAL A C 1
ATOM 1669 O O . VAL A 1 206 ? -1.566 -32.376 4.432 1.00 91.00 206 VAL A O 1
ATOM 1672 N N . ARG A 1 207 ? -3.722 -31.869 4.794 1.00 88.25 207 ARG A N 1
ATOM 1673 C CA . ARG A 1 207 ? -4.016 -31.562 3.381 1.00 88.25 207 ARG A CA 1
ATOM 1674 C C . ARG A 1 207 ? -3.242 -30.338 2.887 1.00 88.25 207 ARG A C 1
ATOM 1676 O O . ARG A 1 207 ? -2.662 -30.399 1.809 1.00 88.25 207 ARG A O 1
ATOM 1683 N N . LYS A 1 208 ? -3.180 -29.266 3.687 1.00 86.75 208 LYS A N 1
ATOM 1684 C CA . LYS A 1 208 ? -2.382 -28.065 3.382 1.00 86.75 208 LYS A CA 1
ATOM 1685 C C . LYS A 1 208 ? -0.898 -28.399 3.243 1.00 86.75 208 LYS A C 1
ATOM 1687 O O . LYS A 1 208 ? -0.281 -27.992 2.267 1.00 86.75 208 LYS A O 1
ATOM 1692 N N . PHE A 1 209 ? -0.347 -29.179 4.172 1.00 86.81 209 PHE A N 1
ATOM 1693 C CA . PHE A 1 209 ? 1.051 -29.607 4.119 1.00 86.81 209 PHE A CA 1
ATOM 1694 C C . PHE A 1 209 ? 1.344 -30.445 2.865 1.00 86.81 209 PHE A C 1
ATOM 1696 O O . PHE A 1 209 ? 2.316 -30.178 2.167 1.00 86.81 209 PHE A O 1
ATOM 1703 N N . LYS A 1 210 ? 0.463 -31.395 2.515 1.00 84.62 210 LYS A N 1
ATOM 1704 C CA . LYS A 1 210 ? 0.591 -32.184 1.278 1.00 84.62 210 LYS A CA 1
ATOM 1705 C C . LYS A 1 210 ? 0.550 -31.324 0.011 1.00 84.62 210 LYS A C 1
ATOM 1707 O O . LYS A 1 210 ? 1.352 -31.582 -0.876 1.00 84.62 210 LYS A O 1
ATOM 1712 N N . SER A 1 211 ? -0.326 -30.318 -0.067 1.00 79.06 211 SER A N 1
ATOM 1713 C CA . SER A 1 211 ? -0.374 -29.393 -1.217 1.00 79.06 211 SER A CA 1
ATOM 1714 C C . SER A 1 211 ? 0.947 -28.638 -1.372 1.00 79.06 211 SER A C 1
ATOM 1716 O O . SER A 1 211 ? 1.548 -28.671 -2.435 1.00 79.06 211 SER A O 1
ATOM 1718 N N . ILE A 1 212 ? 1.462 -28.060 -0.280 1.00 80.00 212 ILE A N 1
ATOM 1719 C CA . ILE A 1 212 ? 2.722 -27.297 -0.289 1.00 80.00 212 ILE A CA 1
ATOM 1720 C C . ILE A 1 212 ? 3.914 -28.165 -0.720 1.00 80.00 212 ILE A C 1
ATOM 1722 O O . ILE A 1 212 ? 4.811 -27.682 -1.409 1.00 80.00 212 ILE A O 1
ATOM 1726 N N . CYS A 1 213 ? 3.953 -29.434 -0.302 1.00 73.31 213 CYS A N 1
ATOM 1727 C CA . CYS A 1 213 ? 5.019 -30.354 -0.692 1.00 73.31 213 CYS A CA 1
ATOM 1728 C C . CYS A 1 213 ? 4.899 -30.835 -2.145 1.00 73.31 213 CYS A C 1
ATOM 1730 O O . CYS A 1 213 ? 5.931 -31.076 -2.760 1.00 73.31 213 CYS A O 1
ATOM 1732 N N . PHE A 1 214 ? 3.682 -30.980 -2.681 1.00 72.50 214 PHE A N 1
ATOM 1733 C CA . PHE A 1 214 ? 3.454 -31.437 -4.057 1.00 72.50 214 PHE A CA 1
ATOM 1734 C C . PHE A 1 214 ? 3.673 -30.319 -5.088 1.00 72.50 214 PHE A C 1
ATOM 1736 O O . PHE A 1 214 ? 4.219 -30.581 -6.149 1.00 72.50 214 PHE A O 1
ATOM 1743 N N . ASP A 1 215 ? 3.358 -29.066 -4.745 1.00 59.53 215 ASP A N 1
ATOM 1744 C CA . ASP A 1 215 ? 3.603 -27.892 -5.602 1.00 59.53 215 ASP A CA 1
ATOM 1745 C C . ASP A 1 215 ? 5.100 -27.489 -5.683 1.00 59.53 215 ASP A C 1
ATOM 1747 O O . ASP A 1 215 ? 5.454 -26.536 -6.378 1.00 59.53 215 ASP A O 1
ATOM 1751 N N . ARG A 1 216 ? 5.999 -28.180 -4.959 1.00 56.59 216 ARG A N 1
ATOM 1752 C CA . ARG A 1 216 ? 7.458 -27.927 -4.927 1.00 56.59 216 ARG A CA 1
ATOM 1753 C C . ARG A 1 216 ? 8.317 -28.998 -5.624 1.00 56.59 216 ARG A C 1
ATOM 1755 O O . ARG A 1 216 ? 9.543 -28.894 -5.563 1.00 56.59 216 ARG A O 1
ATOM 1762 N N . THR A 1 217 ? 7.707 -29.993 -6.264 1.00 49.75 217 THR A N 1
ATOM 1763 C CA . THR A 1 217 ? 8.364 -31.022 -7.102 1.00 49.75 217 THR A CA 1
ATOM 1764 C C . THR A 1 217 ? 7.914 -30.896 -8.540 1.00 49.75 217 THR A C 1
ATOM 1766 O O . THR A 1 217 ? 8.788 -30.998 -9.426 1.00 49.75 217 THR A O 1
#

Secondary structure (DSSP, 8-state):
-----HHHHHHHHHHHHHHHHHHHHHHHHHHS------HHHHHHHHHHHHHHHHHHHHHS-HHHHHHHHHHHHHHHHHHHHHHHHHHHHHHHHHHHHHHHHHHHHHHHHHHHHHHHHHHHHHHHHHHHHHHHHHHHHHHHHHHHSHHHHHHB-TTS-B-------TTSHHHHHHHHHHHHHHHHHHHHHHHHHHHHHHHHHHHHHHHHHHHHHHTT-

Foldseek 3Di:
DDDDPPVNVVVVVVVVVVVVVVVVVVVVVVPDDPPPPPVVVVVVVVVVVVVVVVVVVVPPDPVVVVVVVVVVVVVVVVVVVVVVVVVVVVVVVVVVVVVVVVVVVVVVVVVVVVVVVVVVVVVVVVVVVVVVVVVVVVLVVQCVDPVSVVQADSVRDGPDDPDDDPPPVPVVVVVVVVVVVVVVVVVVVVVVVVVVVVVVVVVVVVVVVVVVVVVVD

Radius of gyration: 48.61 Å; chains: 1; bounding box: 82×46×132 Å

pLDDT: mean 82.68, std 17.47, range [40.75, 98.75]

Sequence (217 aa):
MEEISIMVAYDAHVFSQLYDEDFLANLVAVSKPKSVVPTKKLKKYEREYQTMRESQLQQEDPMDRYKRENRRLQEASMRLEQENDDLAHELVTSKIALRNDLDQAEDKADVLNKELLLTKQKLVETEEEKRKQEEETAQGKVMACKHCSEIFSKEGALKLPAVSTENKGIETDDEKDALKKQLREMELELAQTKLQLVEAKCKIQVRKFKSICFDRT

Organism: NCBI:txid1758121